Protein AF-I0EQ55-F1 (afdb_monomer)

Foldseek 3Di:
DQDPVQGAEDQDDDQFPPQGFHLPRQLVVQLVVVVVVPDDSVLSNLLSVLLSVCVVVQVVPFDWDDDVPWIWTDDPQKIFIWDQDGHPDGHDSYIYGGYIDHRDPVVSVLSSVVSVLCVVDDDDDDDDDDDDDDDDDDDDDDPVLVVVLVVQVVVQVPDDPPPDDDQDDPVVVLSSQVSFDQDDLSFGADALSNLALVVLVSQQVVQGKHFHHADDPVRLVVDQAPCNVSATEMETNQLVCVQCQCAAPPHPCCVPVVFHHDGSSNVSCVVVQQVPAPDWADDDQKIWGWHDDDQKIKIWIWGDDSNNYTYGRYIGMGGHDPCVDPVNVVRVVVD

InterPro domains:
  IPR041092 Phage-Barnase-EndoU-ColicinE5/D-RelE-like nuclease [PF18809] (1-103)
  IPR041301 Phage-Barnase-EndoU-ColicinE5/D-RelE like nuclease 3 [PF18812] (213-323)

Structure (mmCIF, N/CA/C/O backbone):
data_AF-I0EQ55-F1
#
_entry.id   AF-I0EQ55-F1
#
loop_
_atom_site.group_PDB
_atom_site.id
_atom_site.type_symbol
_atom_site.label_atom_id
_atom_site.label_alt_id
_atom_site.label_comp_id
_atom_site.label_asym_id
_atom_site.label_entity_id
_atom_site.label_seq_id
_atom_site.pdbx_PDB_ins_code
_atom_site.Cartn_x
_atom_site.Cartn_y
_atom_site.Cartn_z
_atom_site.occupancy
_atom_site.B_iso_or_equiv
_atom_site.auth_seq_id
_atom_site.auth_comp_id
_atom_site.auth_asym_id
_atom_site.auth_atom_id
_atom_site.pdbx_PDB_model_num
ATOM 1 N N . MET A 1 1 ? 8.168 -27.495 -13.205 1.00 77.75 1 MET A N 1
ATOM 2 C CA . MET A 1 1 ? 6.997 -26.680 -13.623 1.00 77.75 1 MET A CA 1
ATOM 3 C C . MET A 1 1 ? 6.791 -26.856 -15.120 1.00 77.75 1 MET A C 1
ATOM 5 O O . MET A 1 1 ? 7.760 -27.156 -15.802 1.00 77.75 1 MET A O 1
ATOM 9 N N . TYR A 1 2 ? 5.574 -26.692 -15.636 1.00 80.06 2 TYR A N 1
ATOM 10 C CA . TYR A 1 2 ? 5.301 -26.725 -17.075 1.00 80.06 2 TYR A CA 1
ATOM 11 C C . TYR A 1 2 ? 4.543 -25.463 -17.492 1.00 80.06 2 TYR A C 1
ATOM 13 O O . TYR A 1 2 ? 3.678 -25.003 -16.749 1.00 80.06 2 TYR A O 1
ATOM 21 N N . ARG A 1 3 ? 4.880 -24.908 -18.658 1.00 81.81 3 ARG A N 1
ATOM 22 C CA . ARG A 1 3 ? 4.128 -23.832 -19.317 1.00 81.81 3 ARG A CA 1
ATOM 23 C C . ARG A 1 3 ? 3.914 -24.184 -20.782 1.00 81.81 3 ARG A C 1
ATOM 25 O O . ARG A 1 3 ? 4.875 -24.549 -21.455 1.00 81.81 3 ARG A O 1
ATOM 32 N N . ASP A 1 4 ? 2.712 -23.969 -21.297 1.00 81.56 4 ASP A N 1
ATOM 33 C CA . ASP A 1 4 ? 2.364 -24.319 -22.682 1.00 81.56 4 ASP A CA 1
ATOM 34 C C . ASP A 1 4 ? 3.228 -23.588 -23.731 1.00 81.56 4 ASP A C 1
ATOM 36 O O . ASP A 1 4 ? 3.507 -24.121 -24.801 1.00 81.56 4 ASP A O 1
ATOM 40 N N . ASP A 1 5 ? 3.722 -22.385 -23.417 1.00 83.56 5 ASP A N 1
ATOM 41 C CA . ASP A 1 5 ? 4.533 -21.544 -24.312 1.00 83.56 5 ASP A CA 1
ATOM 42 C C . ASP A 1 5 ? 6.060 -21.771 -24.212 1.00 83.56 5 ASP A C 1
ATOM 44 O O . ASP A 1 5 ? 6.844 -21.152 -24.955 1.00 83.56 5 ASP A O 1
ATOM 48 N N . LEU A 1 6 ? 6.506 -22.617 -23.277 1.00 81.31 6 LEU A N 1
ATOM 49 C CA . LEU A 1 6 ? 7.925 -22.844 -22.970 1.00 81.31 6 LEU A CA 1
ATOM 50 C C . LEU A 1 6 ? 8.313 -24.317 -22.794 1.00 81.31 6 LEU A C 1
ATOM 52 O O . LEU A 1 6 ? 9.480 -24.642 -23.009 1.00 81.31 6 LEU A O 1
ATOM 56 N N . GLY A 1 7 ? 7.379 -25.195 -22.438 1.00 85.25 7 GLY A N 1
ATOM 57 C CA . GLY A 1 7 ? 7.647 -26.576 -22.054 1.00 85.25 7 GLY A CA 1
ATOM 58 C C . GLY A 1 7 ? 8.023 -26.720 -20.576 1.00 85.25 7 GLY A C 1
ATOM 59 O O . GLY A 1 7 ? 7.556 -25.965 -19.717 1.00 85.25 7 GLY A O 1
ATOM 60 N N . GLY A 1 8 ? 8.855 -27.720 -20.270 1.00 83.50 8 GLY A N 1
ATOM 61 C CA . GLY A 1 8 ? 9.308 -27.994 -18.906 1.00 83.50 8 GLY A CA 1
ATOM 62 C C . GLY A 1 8 ? 10.275 -26.924 -18.394 1.00 83.50 8 GLY A C 1
ATOM 63 O O . GLY A 1 8 ? 11.160 -26.478 -19.119 1.00 83.50 8 GLY A O 1
ATOM 64 N N . ILE A 1 9 ? 10.113 -26.518 -17.138 1.00 84.44 9 ILE A N 1
ATOM 65 C CA . ILE A 1 9 ? 11.002 -25.593 -16.433 1.00 84.44 9 ILE A CA 1
ATOM 66 C C . ILE A 1 9 ? 11.441 -26.245 -15.123 1.00 84.44 9 ILE A C 1
ATOM 68 O O . ILE A 1 9 ? 10.606 -26.522 -14.251 1.00 84.44 9 ILE A O 1
ATOM 72 N N . ASP A 1 10 ? 12.748 -26.442 -14.984 1.00 79.25 10 ASP A N 1
ATOM 73 C CA . ASP A 1 10 ? 13.381 -27.112 -13.857 1.00 79.25 10 ASP A CA 1
ATOM 74 C C . ASP A 1 10 ? 14.057 -26.118 -12.907 1.00 79.25 10 ASP A C 1
ATOM 76 O O . ASP A 1 10 ? 14.773 -25.187 -13.296 1.00 79.25 10 ASP A O 1
ATOM 80 N N . PHE A 1 11 ? 13.832 -26.361 -11.619 1.00 78.81 11 PHE A N 1
ATOM 81 C CA . PHE A 1 11 ? 14.414 -25.622 -10.509 1.00 78.81 11 PHE A CA 1
ATOM 82 C C . PHE A 1 11 ? 15.654 -26.381 -10.045 1.00 78.81 11 PHE A C 1
ATOM 84 O O . PHE A 1 11 ? 15.578 -27.261 -9.191 1.00 78.81 11 PHE A O 1
ATOM 91 N N . VAL A 1 12 ? 16.795 -26.084 -10.661 1.00 72.94 12 VAL A N 1
ATOM 92 C CA . VAL A 1 12 ? 18.052 -26.778 -10.357 1.00 72.94 12 VAL A CA 1
ATOM 93 C C . VAL A 1 12 ? 18.750 -26.099 -9.182 1.00 72.94 12 VAL A C 1
ATOM 95 O O . VAL A 1 12 ? 18.966 -24.884 -9.191 1.00 72.94 12 VAL A O 1
ATOM 98 N N . TRP A 1 13 ? 19.107 -26.895 -8.175 1.00 65.62 13 TRP A N 1
ATOM 99 C CA . TRP A 1 13 ? 19.978 -26.483 -7.077 1.00 65.62 13 TRP A CA 1
ATOM 100 C C . TRP A 1 13 ? 21.445 -26.727 -7.454 1.00 65.62 13 TRP A C 1
ATOM 102 O O . TRP A 1 13 ? 21.752 -27.744 -8.077 1.00 65.62 13 TRP A O 1
ATOM 112 N N . GLY A 1 14 ? 22.345 -25.804 -7.111 1.00 60.25 14 GLY A N 1
ATOM 113 C CA . GLY A 1 14 ? 23.754 -25.851 -7.512 1.00 60.25 14 GLY A CA 1
ATOM 114 C C . GLY A 1 14 ? 24.268 -24.524 -8.076 1.00 60.25 14 GLY A C 1
ATOM 115 O O . GLY A 1 14 ? 23.483 -23.649 -8.452 1.00 60.25 14 GLY A O 1
ATOM 116 N N . LYS A 1 15 ? 25.597 -24.396 -8.175 1.00 55.69 15 LYS A N 1
ATOM 117 C CA . LYS A 1 15 ? 26.269 -23.242 -8.802 1.00 55.69 15 LYS A CA 1
ATOM 118 C C . LYS A 1 15 ? 26.599 -23.430 -10.280 1.00 55.69 15 LYS A C 1
ATOM 120 O O . LYS A 1 15 ? 26.777 -22.440 -10.977 1.00 55.69 15 LYS A O 1
ATOM 125 N N . GLY A 1 16 ? 26.671 -24.656 -10.792 1.00 55.41 16 GLY A N 1
ATOM 126 C CA . GLY A 1 16 ? 27.188 -24.881 -12.145 1.00 55.41 16 GLY A CA 1
ATOM 127 C C . GLY A 1 16 ? 28.614 -24.342 -12.359 1.00 55.41 16 GLY A C 1
ATOM 128 O O . GLY A 1 16 ? 29.276 -23.901 -11.420 1.00 55.41 16 GLY A O 1
ATOM 129 N N . ASP A 1 17 ? 29.101 -24.399 -13.601 1.00 53.69 17 ASP A N 1
ATOM 130 C CA . ASP A 1 17 ? 30.447 -23.928 -13.973 1.00 53.69 17 ASP A CA 1
ATOM 131 C C . ASP A 1 17 ? 30.646 -22.414 -13.723 1.00 53.69 17 ASP A C 1
ATOM 133 O O . ASP A 1 17 ? 29.704 -21.708 -13.372 1.00 53.69 17 ASP A O 1
ATOM 137 N N . LYS A 1 18 ? 31.868 -21.906 -13.981 1.00 48.56 18 LYS A N 1
ATOM 138 C CA . LYS A 1 18 ? 32.438 -20.554 -13.710 1.00 48.56 18 LYS A CA 1
ATOM 139 C C . LYS A 1 18 ? 31.532 -19.304 -13.853 1.00 48.56 18 LYS A C 1
ATOM 141 O O . LYS A 1 18 ? 31.947 -18.235 -13.420 1.00 48.56 18 LYS A O 1
ATOM 146 N N . ASN A 1 19 ? 30.342 -19.406 -14.446 1.00 52.22 19 ASN A N 1
ATOM 147 C CA . ASN A 1 19 ? 29.384 -18.318 -14.658 1.00 52.22 19 ASN A CA 1
ATOM 148 C C . ASN A 1 19 ? 28.070 -18.424 -13.863 1.00 52.22 19 ASN A C 1
ATOM 150 O O . ASN A 1 19 ? 27.274 -17.495 -13.970 1.00 52.22 19 ASN A O 1
ATOM 154 N N . GLY A 1 20 ? 27.835 -19.488 -13.084 1.00 56.31 20 GLY A N 1
ATOM 155 C CA . GLY A 1 20 ? 26.665 -19.570 -12.207 1.00 56.31 20 GLY A CA 1
ATOM 156 C C . GLY A 1 20 ? 25.340 -19.872 -12.924 1.00 56.31 20 GLY A C 1
ATOM 157 O O . GLY A 1 20 ? 24.837 -19.033 -13.666 1.00 56.31 20 GLY A O 1
ATOM 158 N N . TYR A 1 21 ? 24.713 -21.024 -12.692 1.00 64.00 21 TYR A N 1
ATOM 159 C CA . TYR A 1 21 ? 23.293 -21.250 -13.022 1.00 64.00 21 TYR A CA 1
ATOM 160 C C . TYR A 1 21 ? 22.628 -22.060 -11.910 1.00 64.00 21 TYR A C 1
ATOM 162 O O . TYR A 1 21 ? 23.293 -22.867 -11.270 1.00 64.00 21 TYR A O 1
ATOM 170 N N . GLY A 1 22 ? 21.326 -21.861 -11.695 1.00 70.56 22 GLY A N 1
ATOM 171 C CA . GLY A 1 22 ? 20.583 -22.502 -10.609 1.00 70.56 22 GLY A CA 1
ATOM 172 C C . GLY A 1 22 ? 20.230 -21.560 -9.457 1.00 70.56 22 GLY A C 1
ATOM 173 O O . GLY A 1 22 ? 20.650 -20.401 -9.398 1.00 70.56 22 GLY A O 1
ATOM 174 N N . LEU A 1 23 ? 19.399 -22.067 -8.548 1.00 78.25 23 LEU A N 1
ATOM 175 C CA . LEU A 1 23 ? 18.836 -21.291 -7.440 1.00 78.25 23 LEU A CA 1
ATOM 176 C C . LEU A 1 23 ? 19.897 -20.860 -6.420 1.00 78.25 23 LEU A C 1
ATOM 178 O O . LEU A 1 23 ? 19.825 -19.743 -5.917 1.00 78.25 23 LEU A O 1
ATOM 182 N N . GLU A 1 24 ? 20.901 -21.702 -6.164 1.00 79.25 24 GLU A N 1
ATOM 183 C CA . GLU A 1 24 ? 21.998 -21.399 -5.233 1.00 79.25 24 GLU A CA 1
ATOM 184 C C . GLU A 1 24 ? 22.805 -20.182 -5.710 1.00 79.25 24 GLU A C 1
ATOM 186 O O . GLU A 1 24 ? 23.051 -19.260 -4.939 1.00 79.25 24 GLU A O 1
ATOM 191 N N . HIS A 1 25 ? 23.121 -20.106 -7.010 1.00 79.81 25 HIS A N 1
ATOM 192 C CA . HIS A 1 25 ? 23.816 -18.949 -7.580 1.00 79.81 25 HIS A CA 1
ATOM 193 C C . HIS A 1 25 ? 23.009 -17.646 -7.455 1.00 79.81 25 HIS A C 1
ATOM 195 O O . HIS A 1 25 ? 23.564 -16.588 -7.148 1.00 79.81 25 HIS A O 1
ATOM 201 N N . ILE A 1 26 ? 21.696 -17.705 -7.706 1.00 81.19 26 ILE A N 1
ATOM 202 C CA . ILE A 1 26 ? 20.816 -16.536 -7.572 1.00 81.19 26 ILE A CA 1
ATOM 203 C C . ILE A 1 26 ? 20.768 -16.080 -6.116 1.00 81.19 26 ILE A C 1
ATOM 205 O O . ILE A 1 26 ? 20.860 -14.881 -5.862 1.00 81.19 26 ILE A O 1
ATOM 209 N N . LEU A 1 27 ? 20.656 -17.024 -5.183 1.00 83.88 27 LEU A N 1
ATOM 210 C CA . LEU A 1 27 ? 20.608 -16.751 -3.754 1.00 83.88 27 LEU A CA 1
ATOM 211 C C . LEU A 1 27 ? 21.886 -16.034 -3.297 1.00 83.88 27 LEU A C 1
ATOM 213 O O . LEU A 1 27 ? 21.807 -14.907 -2.815 1.00 83.88 27 LEU A O 1
ATOM 217 N N . GLU A 1 28 ? 23.061 -16.606 -3.560 1.00 83.62 28 GLU A N 1
ATOM 218 C CA . GLU A 1 28 ? 24.342 -16.015 -3.145 1.00 83.62 28 GLU A CA 1
ATOM 219 C C . GLU A 1 28 ? 24.576 -14.629 -3.738 1.00 83.62 28 GLU A C 1
ATOM 221 O O . GLU A 1 28 ? 25.012 -13.700 -3.057 1.00 83.62 28 GLU A O 1
ATOM 226 N N . ARG A 1 29 ? 24.250 -14.457 -5.022 1.00 83.25 29 ARG A N 1
ATOM 227 C CA . ARG A 1 29 ? 24.418 -13.168 -5.689 1.00 83.25 29 ARG A CA 1
ATOM 228 C C . ARG A 1 29 ? 23.531 -12.094 -5.065 1.00 83.25 29 ARG A C 1
ATOM 230 O O . ARG A 1 29 ? 23.945 -10.940 -4.987 1.00 83.25 29 ARG A O 1
ATOM 237 N N . ARG A 1 30 ? 22.310 -12.450 -4.661 1.00 83.00 30 ARG A N 1
ATOM 238 C CA . ARG A 1 30 ? 21.344 -11.512 -4.075 1.00 83.00 30 ARG A CA 1
ATOM 239 C C . ARG A 1 30 ? 21.675 -11.189 -2.629 1.00 83.00 30 ARG A C 1
ATOM 241 O O . ARG A 1 30 ? 21.546 -10.030 -2.250 1.00 83.00 30 ARG A O 1
ATOM 248 N N . GLU A 1 31 ? 22.179 -12.159 -1.880 1.00 82.88 31 GLU A N 1
ATOM 249 C CA . GLU A 1 31 ? 22.719 -11.944 -0.541 1.00 82.88 31 GLU A CA 1
ATOM 250 C C . GLU A 1 31 ? 23.906 -10.976 -0.591 1.00 82.88 31 GLU A C 1
ATOM 252 O O . GLU A 1 31 ? 23.865 -9.912 0.025 1.00 82.88 31 GLU A O 1
ATOM 257 N N . GLN A 1 32 ? 24.915 -11.259 -1.420 1.00 79.88 32 GLN A N 1
ATOM 258 C CA . GLN A 1 32 ? 26.089 -10.393 -1.536 1.00 79.88 32 GLN A CA 1
ATOM 259 C C . GLN A 1 32 ? 25.727 -8.985 -2.018 1.00 79.88 32 GLN A C 1
ATOM 261 O O . GLN A 1 32 ? 26.290 -7.994 -1.555 1.00 79.88 32 GLN A O 1
ATOM 266 N N . GLN A 1 33 ? 24.774 -8.880 -2.944 1.00 72.50 33 GLN A N 1
ATOM 267 C CA . GLN A 1 33 ? 24.277 -7.588 -3.397 1.00 72.50 33 GLN A CA 1
ATOM 268 C C . GLN A 1 33 ? 23.610 -6.803 -2.258 1.00 72.50 33 GLN A C 1
ATOM 270 O O . GLN A 1 33 ? 23.866 -5.610 -2.126 1.00 72.50 33 GLN A O 1
ATOM 275 N N . ALA A 1 34 ? 22.775 -7.447 -1.440 1.00 71.38 34 ALA A N 1
ATOM 276 C CA . ALA A 1 34 ? 22.130 -6.806 -0.297 1.00 71.38 34 ALA A CA 1
ATOM 277 C C . ALA A 1 34 ? 23.150 -6.327 0.747 1.00 71.38 34 ALA A C 1
ATOM 279 O O . ALA A 1 34 ? 23.051 -5.191 1.207 1.00 71.38 34 ALA A O 1
ATOM 280 N N . ILE A 1 35 ? 24.172 -7.136 1.042 1.00 74.75 35 ILE A N 1
ATOM 281 C CA . ILE A 1 35 ? 25.283 -6.743 1.924 1.00 74.75 35 ILE A CA 1
ATOM 282 C C . ILE A 1 35 ? 25.998 -5.507 1.367 1.00 74.75 35 ILE A C 1
ATOM 284 O O . ILE A 1 35 ? 26.204 -4.530 2.083 1.00 74.75 35 ILE A O 1
ATOM 288 N N . ASN A 1 36 ? 26.318 -5.501 0.069 1.00 70.62 36 ASN A N 1
ATOM 289 C CA . ASN A 1 36 ? 26.966 -4.356 -0.582 1.00 70.62 36 ASN A CA 1
ATOM 290 C C . ASN A 1 36 ? 26.095 -3.087 -0.556 1.00 70.62 36 ASN A C 1
ATOM 292 O O . ASN A 1 36 ? 26.622 -1.978 -0.618 1.00 70.62 36 ASN A O 1
ATOM 296 N N . ASN A 1 37 ? 24.776 -3.249 -0.448 1.00 65.50 37 ASN A N 1
ATOM 297 C CA . ASN A 1 37 ? 23.809 -2.165 -0.310 1.00 65.50 37 ASN A CA 1
ATOM 298 C C . ASN A 1 37 ? 23.581 -1.733 1.155 1.00 65.50 37 ASN A C 1
ATOM 300 O O . ASN A 1 37 ? 22.717 -0.895 1.406 1.00 65.50 37 ASN A O 1
ATOM 304 N N . GLY A 1 38 ? 24.348 -2.267 2.111 1.00 62.94 38 GLY A N 1
ATOM 305 C CA . GLY A 1 38 ? 24.338 -1.849 3.516 1.00 62.94 38 GLY A CA 1
ATOM 306 C C . GLY A 1 38 ? 23.395 -2.632 4.432 1.00 62.94 38 GLY A C 1
ATOM 307 O O . GLY A 1 38 ? 23.191 -2.206 5.566 1.00 62.94 38 GLY A O 1
ATOM 308 N N . LEU A 1 39 ? 22.819 -3.750 3.972 1.00 68.44 39 LEU A N 1
ATOM 309 C CA . LEU A 1 39 ? 22.015 -4.635 4.823 1.00 68.44 39 LEU A CA 1
ATOM 310 C C . LEU A 1 39 ? 22.920 -5.505 5.704 1.00 68.44 39 LEU A C 1
ATOM 312 O O . LEU A 1 39 ? 24.034 -5.866 5.314 1.00 68.44 39 LEU A O 1
ATOM 316 N N . SER A 1 40 ? 22.419 -5.896 6.876 1.00 71.56 40 SER A N 1
ATOM 317 C CA . SER A 1 40 ? 23.079 -6.911 7.697 1.00 71.56 40 SER A CA 1
ATOM 318 C C . SER A 1 40 ? 23.047 -8.285 7.019 1.00 71.56 40 SER A C 1
ATOM 320 O O . SER A 1 40 ? 22.209 -8.568 6.163 1.00 71.56 40 SER A O 1
ATOM 322 N N . GLU A 1 41 ? 23.939 -9.185 7.435 1.00 71.88 41 GLU A N 1
ATOM 323 C CA . GLU A 1 41 ? 24.025 -10.543 6.883 1.00 71.88 41 GLU A CA 1
ATOM 324 C C . GLU A 1 41 ? 22.693 -11.310 6.999 1.00 71.88 41 GLU A C 1
ATOM 326 O O . GLU A 1 41 ? 22.285 -12.013 6.077 1.00 71.88 41 GLU A O 1
ATOM 331 N N . GLN A 1 42 ? 21.966 -11.138 8.109 1.00 69.19 42 GLN A N 1
ATOM 332 C CA . GLN A 1 42 ? 20.658 -11.773 8.297 1.00 69.19 42 GLN A CA 1
ATOM 333 C C . GLN A 1 42 ? 19.602 -11.204 7.342 1.00 69.19 42 GLN A C 1
ATOM 335 O O . GLN A 1 42 ? 18.871 -11.966 6.710 1.00 69.19 42 GLN A O 1
ATOM 340 N N . GLU A 1 43 ? 19.545 -9.881 7.193 1.00 62.53 43 GLU A N 1
ATOM 341 C CA . GLU A 1 43 ? 18.615 -9.204 6.282 1.00 62.53 43 GLU A CA 1
ATOM 342 C C . GLU A 1 43 ? 18.907 -9.535 4.813 1.00 62.53 43 GLU A C 1
ATOM 344 O O . GLU A 1 43 ? 17.985 -9.687 4.008 1.00 62.53 43 GLU A O 1
ATOM 349 N N . ALA A 1 44 ? 20.185 -9.692 4.472 1.00 70.56 44 ALA A N 1
ATOM 350 C CA . ALA A 1 44 ? 20.639 -10.073 3.145 1.00 70.56 44 ALA A CA 1
ATOM 351 C C . ALA A 1 44 ? 20.257 -11.517 2.787 1.00 70.56 44 ALA A C 1
ATOM 353 O O . ALA A 1 44 ? 19.751 -11.759 1.687 1.00 70.56 44 ALA A O 1
ATOM 354 N N . LYS A 1 45 ? 20.426 -12.463 3.723 1.00 79.25 45 LYS A N 1
ATOM 355 C CA . LYS A 1 45 ? 19.956 -13.853 3.570 1.00 79.25 45 LYS A CA 1
ATOM 356 C C . LYS A 1 45 ? 18.447 -13.913 3.397 1.00 79.25 45 LYS A C 1
ATOM 358 O O . LYS A 1 45 ? 17.940 -14.645 2.547 1.00 79.25 45 LYS A O 1
ATOM 363 N N . GLU A 1 46 ? 17.722 -13.121 4.182 1.00 70.69 46 GLU A N 1
ATOM 364 C CA . GLU A 1 46 ? 16.266 -13.060 4.105 1.00 70.69 46 GLU A CA 1
ATOM 365 C C . GLU A 1 46 ? 15.815 -12.511 2.743 1.00 70.69 46 GLU A C 1
ATOM 367 O O . GLU A 1 46 ? 15.012 -13.143 2.057 1.00 70.69 46 GLU A O 1
ATOM 372 N N . TYR A 1 47 ? 16.407 -11.405 2.285 1.00 74.88 47 TYR A N 1
ATOM 373 C CA . TYR A 1 47 ? 16.183 -10.852 0.947 1.00 74.88 47 TYR A CA 1
ATOM 374 C C . TYR A 1 47 ? 16.432 -11.884 -0.165 1.00 74.88 47 TYR A C 1
ATOM 376 O O . TYR A 1 47 ? 15.575 -12.082 -1.031 1.00 74.88 47 TYR A O 1
ATOM 384 N N . ALA A 1 48 ? 17.570 -12.581 -0.121 1.00 78.19 48 ALA A N 1
ATOM 385 C CA . ALA A 1 48 ? 17.934 -13.588 -1.111 1.00 78.19 48 ALA A CA 1
ATOM 386 C C . ALA A 1 48 ? 16.932 -14.753 -1.171 1.00 78.19 48 ALA A C 1
ATOM 388 O O . ALA A 1 48 ? 16.532 -15.176 -2.257 1.00 78.19 48 ALA A O 1
ATOM 389 N N . LEU A 1 49 ? 16.461 -15.235 -0.018 1.00 76.75 49 LEU A N 1
ATOM 390 C CA . LEU A 1 49 ? 15.429 -16.271 0.049 1.00 76.75 49 LEU A CA 1
ATOM 391 C C . LEU A 1 49 ? 14.103 -15.811 -0.568 1.00 76.75 49 LEU A C 1
ATOM 393 O O . LEU A 1 49 ? 13.435 -16.596 -1.240 1.00 76.75 49 LEU A O 1
ATOM 397 N N . ASN A 1 50 ? 13.721 -14.548 -0.386 1.00 73.00 50 ASN A N 1
ATOM 398 C CA . ASN A 1 50 ? 12.473 -14.031 -0.955 1.00 73.00 50 ASN A CA 1
ATOM 399 C C . ASN A 1 50 ? 12.541 -13.842 -2.463 1.00 73.00 50 ASN A C 1
ATOM 401 O O . ASN A 1 50 ? 11.544 -14.072 -3.146 1.00 73.00 50 ASN A O 1
ATOM 405 N N . VAL A 1 51 ? 13.721 -13.515 -2.994 1.00 80.19 51 VAL A N 1
ATOM 406 C CA . VAL A 1 51 ? 13.958 -13.575 -4.439 1.00 80.19 51 VAL A CA 1
ATOM 407 C C . VAL A 1 51 ? 13.659 -14.976 -4.968 1.00 80.19 51 VAL A C 1
ATOM 409 O O . VAL A 1 51 ? 12.968 -15.111 -5.969 1.00 80.19 51 VAL A O 1
ATOM 412 N N . ILE A 1 52 ? 14.125 -16.031 -4.296 1.00 81.19 52 ILE A N 1
ATOM 413 C CA . ILE A 1 52 ? 13.858 -17.408 -4.737 1.00 81.19 52 ILE A CA 1
ATOM 414 C C . ILE A 1 52 ? 12.366 -17.748 -4.646 1.00 81.19 52 ILE A C 1
ATOM 416 O O . ILE A 1 52 ? 11.815 -18.360 -5.562 1.00 81.19 52 ILE A O 1
ATOM 420 N N . LYS A 1 53 ? 11.694 -17.313 -3.575 1.00 79.56 53 LYS A N 1
ATOM 421 C CA . LYS A 1 53 ? 10.260 -17.558 -3.363 1.00 79.56 53 LYS A CA 1
ATOM 422 C C . LYS A 1 53 ? 9.353 -16.855 -4.376 1.00 79.56 53 LYS A C 1
ATOM 424 O O . LYS A 1 53 ? 8.252 -17.345 -4.602 1.00 79.56 53 LYS A O 1
ATOM 429 N N . SER A 1 54 ? 9.781 -15.753 -4.996 1.00 78.62 54 SER A N 1
ATOM 430 C CA . SER A 1 54 ? 8.975 -15.047 -6.006 1.00 78.62 54 SER A CA 1
ATOM 431 C C . SER A 1 54 ? 9.038 -15.689 -7.397 1.00 78.62 54 SER A C 1
ATOM 433 O O . SER A 1 54 ? 8.169 -15.444 -8.235 1.00 78.62 54 SER A O 1
ATOM 435 N N . ILE A 1 55 ? 10.039 -16.538 -7.660 1.00 84.19 55 ILE A N 1
ATOM 436 C CA . ILE A 1 55 ? 10.266 -17.140 -8.980 1.00 84.19 55 ILE A CA 1
ATOM 437 C C . ILE A 1 55 ? 9.058 -17.940 -9.492 1.00 84.19 55 ILE A C 1
ATOM 439 O O . ILE A 1 55 ? 8.696 -17.728 -10.650 1.00 84.19 55 ILE A O 1
ATOM 443 N N . PRO A 1 56 ? 8.403 -18.818 -8.704 1.00 82.12 56 PRO A N 1
ATOM 444 C CA . PRO A 1 56 ? 7.238 -19.562 -9.180 1.00 82.12 56 PRO A CA 1
ATOM 445 C C . PRO A 1 56 ? 6.107 -18.652 -9.665 1.00 82.12 56 PRO A C 1
ATOM 447 O O . PRO A 1 56 ? 5.573 -18.878 -10.744 1.00 82.12 56 PRO A O 1
ATOM 450 N N . GLU A 1 57 ? 5.803 -17.581 -8.928 1.00 82.00 57 GLU A N 1
ATOM 451 C CA . GLU A 1 57 ? 4.755 -16.632 -9.314 1.00 82.00 57 GLU A CA 1
ATOM 452 C C . GLU A 1 57 ? 5.122 -15.874 -10.593 1.00 82.00 57 GLU A C 1
ATOM 454 O O . GLU A 1 57 ? 4.285 -15.716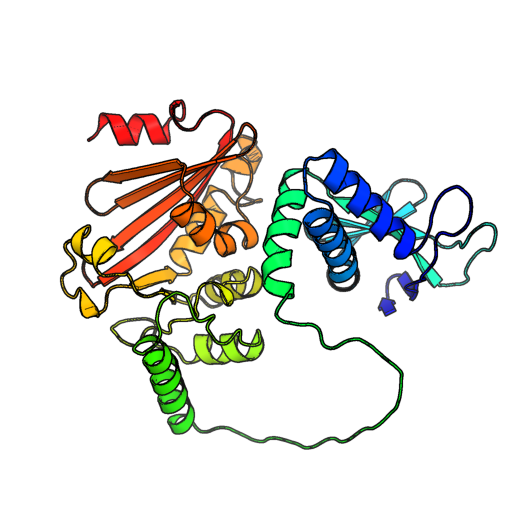 -11.482 1.00 82.00 57 GLU A O 1
ATOM 459 N N . ILE A 1 58 ? 6.379 -15.434 -10.719 1.00 85.94 58 ILE A N 1
ATOM 460 C CA . ILE A 1 58 ? 6.857 -14.784 -11.944 1.00 85.94 58 ILE A CA 1
ATOM 461 C C . ILE A 1 58 ? 6.700 -15.735 -13.123 1.00 85.94 58 ILE A C 1
ATOM 463 O O . ILE A 1 58 ? 6.207 -15.330 -14.171 1.00 85.94 58 ILE A O 1
ATOM 467 N N . LEU A 1 59 ? 7.085 -17.000 -12.957 1.00 87.00 59 LEU A N 1
ATOM 468 C CA . LEU A 1 59 ? 6.932 -18.010 -13.992 1.00 87.00 59 LEU A CA 1
ATOM 469 C C . LEU A 1 59 ? 5.465 -18.337 -14.277 1.00 87.00 59 LEU A C 1
ATOM 471 O O . LEU A 1 59 ? 5.164 -18.723 -15.393 1.00 87.00 59 LEU A O 1
ATOM 475 N N . GLU A 1 60 ? 4.543 -18.196 -13.336 1.00 84.06 60 GLU A N 1
ATOM 476 C CA . GLU A 1 60 ? 3.128 -18.495 -13.569 1.00 84.06 60 GLU A CA 1
ATOM 477 C C . GLU A 1 60 ? 2.406 -17.332 -14.259 1.00 84.06 60 GLU A C 1
ATOM 479 O O . GLU A 1 60 ? 1.740 -17.519 -15.275 1.00 84.06 60 GLU A O 1
ATOM 484 N N . LYS A 1 61 ? 2.574 -16.114 -13.737 1.00 84.56 61 LYS A N 1
ATOM 485 C CA . LYS A 1 61 ? 1.816 -14.924 -14.155 1.00 84.56 61 LYS A CA 1
ATOM 486 C C . LYS A 1 61 ? 2.541 -14.065 -15.188 1.00 84.56 61 LYS A C 1
ATOM 488 O O . LYS A 1 61 ? 1.946 -13.159 -15.767 1.00 84.56 61 LYS A O 1
ATOM 493 N N . GLY A 1 62 ? 3.836 -14.292 -15.377 1.00 87.06 62 GLY A N 1
ATOM 494 C CA . GLY A 1 62 ? 4.675 -13.436 -16.197 1.00 87.06 62 GLY A CA 1
ATOM 495 C C . GLY A 1 62 ? 4.609 -13.718 -17.689 1.00 87.06 62 GLY A C 1
ATOM 496 O O . GLY A 1 62 ? 4.386 -14.842 -18.155 1.00 87.06 62 GLY A O 1
ATOM 497 N N . GLU A 1 63 ? 4.905 -12.674 -18.452 1.00 89.88 63 GLU A N 1
ATOM 498 C CA . GLU A 1 63 ? 4.974 -12.717 -19.904 1.00 89.88 63 GLU A CA 1
ATOM 499 C C . GLU A 1 63 ? 6.364 -13.140 -20.379 1.00 89.88 63 GLU A C 1
ATOM 501 O O . GLU A 1 63 ? 7.391 -12.677 -19.877 1.00 89.88 63 GLU A O 1
ATOM 506 N N . LYS A 1 64 ? 6.412 -13.975 -21.418 1.00 91.12 64 LYS A N 1
ATOM 507 C CA . LYS A 1 64 ? 7.660 -14.339 -22.088 1.00 91.12 64 LYS A CA 1
ATOM 508 C C . LYS A 1 64 ? 8.223 -13.135 -22.846 1.00 91.12 64 LYS A C 1
ATOM 510 O O . LYS A 1 64 ? 7.623 -12.652 -23.804 1.00 91.12 64 LYS A O 1
ATOM 515 N N . LYS A 1 65 ? 9.406 -12.668 -22.440 1.00 87.56 65 LYS A N 1
ATOM 516 C CA . LYS A 1 65 ? 10.121 -11.534 -23.046 1.00 87.56 65 LYS A CA 1
ATOM 517 C C . LYS A 1 65 ? 11.551 -11.940 -23.420 1.00 87.56 65 LYS A C 1
ATOM 519 O O . LYS A 1 65 ? 12.410 -12.014 -22.542 1.00 87.56 65 LYS A O 1
ATOM 524 N N . PRO A 1 66 ? 11.875 -12.193 -24.697 1.00 84.69 66 PRO A N 1
ATOM 525 C CA . PRO A 1 66 ? 13.257 -12.438 -25.120 1.00 84.69 66 PRO A CA 1
ATOM 526 C C . PRO A 1 66 ? 14.149 -11.200 -24.913 1.00 84.69 66 PRO A C 1
ATOM 528 O O . PRO A 1 66 ? 13.706 -10.070 -25.095 1.00 84.69 66 PRO A O 1
ATOM 531 N N . LYS A 1 67 ? 15.424 -11.403 -24.550 1.00 74.44 67 LYS A N 1
ATOM 532 C CA . LYS A 1 67 ? 16.458 -10.348 -24.491 1.00 74.44 67 LYS A CA 1
ATOM 533 C C . LYS A 1 67 ? 17.739 -10.869 -25.132 1.00 74.44 67 LYS A C 1
ATOM 535 O O . LYS A 1 67 ? 18.492 -11.645 -24.538 1.00 74.44 67 LYS A O 1
ATOM 540 N N . GLY A 1 68 ? 17.968 -10.474 -26.382 1.00 75.44 68 GLY A N 1
ATOM 541 C CA . GLY A 1 68 ? 19.021 -11.057 -27.214 1.00 75.44 68 GLY A CA 1
ATOM 542 C C . GLY A 1 68 ? 18.795 -12.559 -27.415 1.00 75.44 68 GLY A C 1
ATOM 543 O O . GLY A 1 68 ? 17.705 -12.978 -27.787 1.00 75.44 68 GLY A O 1
ATOM 544 N N . LYS A 1 69 ? 19.815 -13.380 -27.133 1.00 67.38 69 LYS A N 1
ATOM 545 C CA . LYS A 1 69 ? 19.737 -14.853 -27.226 1.00 67.38 69 LYS A CA 1
ATOM 546 C C . LYS A 1 69 ? 19.155 -15.534 -25.976 1.00 67.38 69 LYS A C 1
ATOM 548 O O . LYS A 1 69 ? 19.110 -16.758 -25.936 1.00 67.38 69 LYS A O 1
ATOM 553 N N . ARG A 1 70 ? 18.766 -14.777 -24.941 1.00 71.94 70 ARG A N 1
ATOM 554 C CA . ARG A 1 70 ? 18.269 -15.322 -23.666 1.00 71.94 70 ARG A CA 1
ATOM 555 C C . ARG A 1 70 ? 16.757 -15.186 -23.561 1.00 71.94 70 ARG A C 1
ATOM 557 O O . ARG A 1 70 ? 16.218 -14.091 -23.745 1.00 71.94 70 ARG A O 1
ATOM 564 N N . GLN A 1 71 ? 16.097 -16.282 -23.200 1.00 87.00 71 GLN A N 1
ATOM 565 C CA . GLN A 1 71 ? 14.686 -16.251 -22.840 1.00 87.00 71 GLN A CA 1
ATOM 566 C C . GLN A 1 71 ? 14.517 -15.764 -21.407 1.00 87.00 71 GLN A C 1
ATOM 568 O O . GLN A 1 71 ? 15.409 -15.893 -20.570 1.00 87.00 71 GLN A O 1
ATOM 573 N N . GLY A 1 72 ? 13.382 -15.141 -21.128 1.00 91.06 72 GLY A N 1
ATOM 574 C CA . GLY A 1 72 ? 13.032 -14.751 -19.777 1.00 91.06 72 GLY A CA 1
ATOM 575 C C . GLY A 1 72 ? 11.544 -14.526 -19.637 1.00 91.06 72 GLY A C 1
ATOM 576 O O . GLY A 1 72 ? 10.853 -14.268 -20.625 1.00 91.06 72 GLY A O 1
ATOM 577 N N . ILE A 1 73 ? 11.080 -14.642 -18.405 1.00 91.75 73 ILE A N 1
ATOM 578 C CA . ILE A 1 73 ? 9.722 -14.314 -18.009 1.00 91.75 73 ILE A CA 1
ATOM 579 C C . ILE A 1 73 ? 9.764 -13.036 -17.188 1.00 91.75 73 ILE A C 1
ATOM 581 O O . ILE A 1 73 ? 10.550 -12.942 -16.246 1.00 91.75 73 ILE A O 1
ATOM 585 N N . GLU A 1 74 ? 8.943 -12.060 -17.558 1.00 89.69 74 GLU A N 1
ATOM 586 C CA . GLU A 1 74 ? 8.827 -10.786 -16.862 1.00 89.69 74 GLU A CA 1
ATOM 587 C C . GLU A 1 74 ? 7.461 -10.643 -16.202 1.00 89.69 74 GLU A C 1
ATOM 589 O O . GLU A 1 74 ? 6.421 -10.832 -16.832 1.00 89.69 74 GLU A O 1
ATOM 594 N N . TYR A 1 75 ? 7.471 -10.271 -14.928 1.00 82.62 75 TYR A N 1
ATOM 595 C CA . TYR A 1 75 ? 6.276 -10.001 -14.140 1.00 82.62 75 TYR A CA 1
ATOM 596 C C . TYR A 1 75 ? 6.610 -8.950 -13.087 1.00 82.62 75 TYR A C 1
ATOM 598 O O . TYR A 1 75 ? 7.638 -9.051 -12.422 1.00 82.62 75 TYR A O 1
ATOM 606 N N . ASN A 1 76 ? 5.780 -7.913 -12.945 1.00 76.81 76 ASN A N 1
ATOM 607 C CA . ASN A 1 76 ? 5.970 -6.855 -11.943 1.00 76.81 76 ASN A CA 1
ATOM 608 C C . ASN A 1 76 ? 7.392 -6.251 -11.907 1.00 76.81 76 ASN A C 1
ATOM 610 O O . ASN A 1 76 ? 7.951 -6.003 -10.841 1.00 76.81 76 ASN A O 1
ATOM 614 N N . ARG A 1 77 ? 7.983 -5.990 -13.087 1.00 76.94 77 ARG A N 1
ATOM 615 C CA . ARG A 1 77 ? 9.363 -5.471 -13.260 1.00 76.94 77 ARG A CA 1
ATOM 616 C C . ARG A 1 77 ? 10.463 -6.389 -12.714 1.00 76.94 77 ARG A C 1
ATOM 618 O O . ARG A 1 77 ? 11.610 -5.964 -12.593 1.00 76.94 77 ARG A O 1
ATOM 625 N N . MET A 1 78 ? 10.131 -7.630 -12.399 1.00 84.69 78 MET A N 1
ATOM 626 C CA . MET A 1 78 ? 11.079 -8.693 -12.107 1.00 84.69 78 MET A CA 1
ATOM 627 C C . MET A 1 78 ? 11.207 -9.563 -13.348 1.00 84.69 78 MET A C 1
ATOM 629 O O . MET A 1 78 ? 10.237 -9.752 -14.084 1.00 84.69 78 MET A O 1
ATOM 633 N N . ARG A 1 79 ? 12.399 -10.099 -13.580 1.00 89.75 79 ARG A N 1
ATOM 634 C CA . ARG A 1 79 ? 12.670 -10.993 -14.698 1.00 89.75 79 ARG A CA 1
ATOM 635 C C . ARG A 1 79 ? 13.361 -12.247 -14.212 1.00 89.75 79 ARG A C 1
ATOM 637 O O . ARG A 1 79 ? 14.436 -12.163 -13.628 1.00 89.75 79 ARG A O 1
ATOM 644 N N . VAL A 1 80 ? 12.802 -13.400 -14.547 1.00 90.00 80 VAL A N 1
ATOM 645 C CA . VAL A 1 80 ? 13.468 -14.696 -14.406 1.00 90.00 80 VAL A CA 1
ATOM 646 C C . VAL A 1 80 ? 14.063 -15.063 -15.757 1.00 90.00 80 VAL A C 1
ATOM 648 O O . VAL A 1 80 ? 13.341 -15.231 -16.738 1.00 90.00 80 VAL A O 1
ATOM 651 N N . GLY A 1 81 ? 15.388 -15.137 -15.835 1.00 90.06 81 GLY A N 1
ATOM 652 C CA . GLY A 1 81 ? 16.098 -15.595 -17.023 1.00 90.06 81 GLY A CA 1
ATOM 653 C C . GLY A 1 81 ? 16.081 -17.115 -17.122 1.00 90.06 81 GLY A C 1
ATOM 654 O O . GLY A 1 81 ? 16.278 -17.810 -16.124 1.00 90.06 81 GLY A O 1
ATOM 655 N N . LEU A 1 82 ? 15.870 -17.612 -18.337 1.00 88.44 82 LEU A N 1
ATOM 656 C CA . LEU A 1 82 ? 15.805 -19.030 -18.659 1.00 88.44 82 LEU A CA 1
ATOM 657 C C . LEU A 1 82 ? 16.967 -19.420 -19.581 1.00 88.44 82 LEU A C 1
ATOM 659 O O . LEU A 1 82 ? 17.258 -18.729 -20.564 1.00 88.44 82 LEU A O 1
ATOM 663 N N . SER A 1 83 ? 17.595 -20.555 -19.277 1.00 84.00 83 SER A N 1
ATOM 664 C CA . SER A 1 83 ? 18.647 -21.181 -20.081 1.00 84.00 83 SER A CA 1
ATOM 665 C C . SER A 1 83 ? 18.196 -22.556 -20.561 1.00 84.00 83 SER A C 1
ATOM 667 O O . SER A 1 83 ? 17.656 -23.339 -19.788 1.00 84.00 83 SER A O 1
ATOM 669 N N . ASP A 1 84 ? 18.445 -22.865 -21.830 1.00 84.38 84 ASP A N 1
ATOM 670 C CA . ASP A 1 84 ? 18.252 -24.193 -22.425 1.00 84.38 84 ASP A CA 1
ATOM 671 C C . ASP A 1 84 ? 19.500 -25.078 -22.250 1.00 84.38 84 ASP A C 1
ATOM 673 O O . ASP A 1 84 ? 19.673 -26.083 -22.939 1.00 84.38 84 ASP A O 1
ATOM 677 N N . LYS A 1 85 ? 20.427 -24.674 -21.374 1.00 79.44 85 LYS A N 1
ATOM 678 C CA . LYS A 1 85 ? 21.710 -25.340 -21.134 1.00 79.44 85 LYS A CA 1
ATOM 679 C C . LYS A 1 85 ? 22.080 -25.342 -19.656 1.00 79.44 85 LYS A C 1
ATOM 681 O O . LYS A 1 85 ? 21.859 -24.354 -18.954 1.00 79.44 85 LYS A O 1
ATOM 686 N N . ILE A 1 86 ? 22.732 -26.427 -19.249 1.00 70.06 86 ILE A N 1
ATOM 687 C CA . ILE A 1 86 ? 23.443 -26.614 -17.980 1.00 70.06 86 ILE A CA 1
ATOM 688 C C . ILE A 1 86 ? 24.908 -26.869 -18.356 1.00 70.06 86 ILE A C 1
ATOM 690 O O . ILE A 1 86 ? 25.221 -27.891 -18.971 1.00 70.06 86 ILE A O 1
ATOM 694 N N . GLY A 1 87 ? 25.799 -25.923 -18.058 1.00 67.50 87 GLY A N 1
ATOM 695 C CA . GLY A 1 87 ? 27.197 -25.975 -18.502 1.00 67.50 87 GLY A CA 1
ATOM 696 C C . GLY A 1 87 ? 27.287 -26.056 -20.031 1.00 67.50 87 GLY A C 1
ATOM 697 O O . GLY A 1 87 ? 26.686 -25.248 -20.742 1.00 67.50 87 GLY A O 1
ATOM 698 N N . ASN A 1 88 ? 27.983 -27.072 -20.545 1.00 71.38 88 ASN A N 1
ATOM 699 C CA . ASN A 1 88 ? 28.072 -27.351 -21.985 1.00 71.38 88 ASN A CA 1
ATOM 700 C C . ASN A 1 88 ? 26.941 -28.248 -22.526 1.00 71.38 88 ASN A C 1
ATOM 702 O O . ASN A 1 88 ? 26.859 -28.469 -23.736 1.00 71.38 88 ASN A O 1
ATOM 706 N N . LYS A 1 89 ? 26.061 -28.772 -21.663 1.00 74.44 89 LYS A N 1
ATOM 707 C CA . LYS A 1 89 ? 24.996 -29.701 -22.055 1.00 74.44 89 LYS A CA 1
ATOM 708 C C . LYS A 1 89 ? 23.723 -28.939 -22.415 1.00 74.44 89 LYS A C 1
ATOM 710 O O . LYS A 1 89 ? 23.182 -28.200 -21.595 1.00 74.44 89 LYS A O 1
ATOM 715 N N . LYS A 1 90 ? 23.226 -29.149 -23.636 1.00 80.31 90 LYS A N 1
ATOM 716 C CA . LYS A 1 90 ? 21.920 -28.643 -24.075 1.00 80.31 90 LYS A CA 1
ATOM 717 C C . LYS A 1 90 ? 20.795 -29.512 -23.516 1.00 80.31 90 LYS A C 1
ATOM 719 O O . LYS A 1 90 ? 20.894 -30.738 -23.531 1.00 80.31 90 LYS A O 1
ATOM 724 N N . LEU A 1 91 ? 19.754 -28.861 -23.019 1.00 73.81 91 LEU A N 1
ATOM 725 C CA . LEU A 1 91 ? 18.528 -29.471 -22.533 1.00 73.81 91 LEU A CA 1
ATOM 726 C C . LEU A 1 91 ? 17.526 -29.563 -23.687 1.00 73.81 91 LEU A C 1
ATOM 728 O O . LEU A 1 91 ? 17.375 -28.626 -24.473 1.00 73.81 91 LEU A O 1
ATOM 732 N N . ASN A 1 92 ? 16.847 -30.701 -23.805 1.00 72.31 92 ASN A N 1
ATOM 733 C CA . ASN A 1 92 ? 15.827 -30.906 -24.829 1.00 72.31 92 ASN A CA 1
ATOM 734 C C . ASN A 1 92 ? 14.458 -30.538 -24.253 1.00 72.31 92 ASN A C 1
ATOM 736 O O . ASN A 1 92 ? 14.019 -31.162 -23.293 1.00 72.31 92 ASN A O 1
ATOM 740 N N . ASN A 1 93 ? 13.783 -29.548 -24.850 1.00 62.91 93 ASN A N 1
ATOM 741 C CA . ASN A 1 93 ? 12.442 -29.083 -24.455 1.00 62.91 93 ASN A CA 1
ATOM 742 C C . ASN A 1 93 ? 12.295 -28.740 -22.958 1.00 62.91 93 ASN A C 1
ATOM 744 O O . ASN A 1 93 ? 11.203 -28.836 -22.392 1.00 62.91 93 ASN A O 1
ATOM 748 N N . GLN A 1 94 ? 13.400 -28.337 -22.329 1.00 79.69 94 GLN A N 1
ATOM 749 C CA . GLN A 1 94 ? 13.477 -27.999 -20.915 1.00 79.69 94 GLN A CA 1
ATOM 750 C C . GLN A 1 94 ? 14.300 -26.730 -20.713 1.00 79.69 94 GLN A C 1
ATOM 752 O O . GLN A 1 94 ? 15.331 -26.524 -21.358 1.00 79.69 94 GLN A O 1
ATOM 757 N N . TRP A 1 95 ? 13.841 -25.896 -19.788 1.00 85.81 95 TRP A N 1
ATOM 758 C CA . TRP A 1 95 ? 14.508 -24.680 -19.350 1.00 85.81 95 TRP A CA 1
ATOM 759 C C . TRP A 1 95 ? 14.965 -24.821 -17.909 1.00 85.81 95 TRP A C 1
ATOM 761 O O . TRP A 1 95 ? 14.271 -25.406 -17.086 1.00 85.81 95 TRP A O 1
ATOM 771 N N . VAL A 1 96 ? 16.085 -24.193 -17.581 1.00 82.94 96 VAL A N 1
ATOM 772 C CA . VAL A 1 96 ? 16.506 -23.974 -16.198 1.00 82.94 96 VAL A CA 1
ATOM 773 C C . VAL A 1 96 ? 16.552 -22.499 -15.880 1.00 82.94 96 VAL A C 1
ATOM 775 O O . VAL A 1 96 ? 16.857 -21.659 -16.732 1.00 82.94 96 VAL A O 1
ATOM 778 N N . ILE A 1 97 ? 16.275 -22.188 -14.623 1.00 85.44 97 ILE A N 1
ATOM 779 C CA . ILE A 1 97 ? 16.398 -20.836 -14.102 1.00 85.44 97 ILE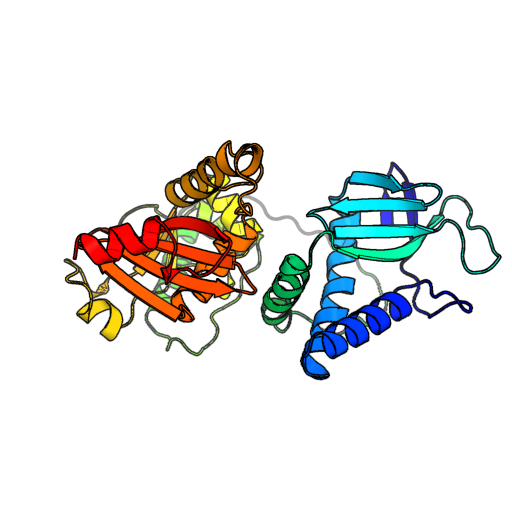 A CA 1
ATOM 780 C C . ILE A 1 97 ? 17.884 -20.461 -14.051 1.00 85.44 97 ILE A C 1
ATOM 782 O O . ILE A 1 97 ? 18.682 -21.086 -13.352 1.00 85.44 97 ILE A O 1
ATOM 786 N N . SER A 1 98 ? 18.258 -19.436 -14.814 1.00 79.81 98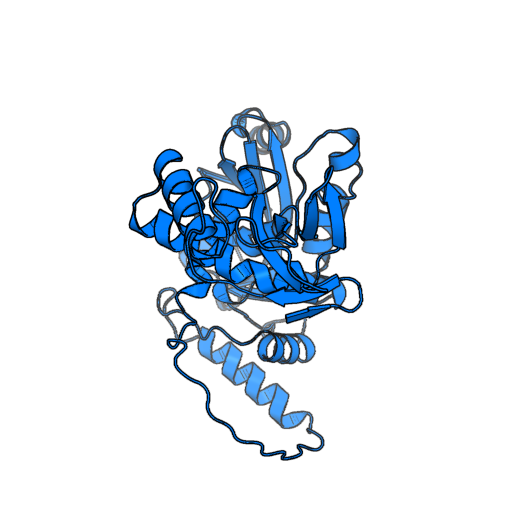 SER A N 1
ATOM 787 C CA . SER A 1 98 ? 19.653 -19.008 -14.960 1.00 79.81 98 SER A CA 1
ATOM 788 C C . SER A 1 98 ? 19.948 -17.667 -14.309 1.00 79.81 98 SER A C 1
ATOM 790 O O . SER A 1 98 ? 21.092 -17.381 -13.977 1.00 79.81 98 SER A O 1
ATOM 792 N N . SER A 1 99 ? 18.944 -16.803 -14.179 1.00 82.56 99 SER A N 1
ATOM 793 C CA . SER A 1 99 ? 19.131 -15.493 -13.567 1.00 82.56 99 SER A CA 1
ATOM 794 C C . SER A 1 99 ? 17.832 -14.939 -13.012 1.00 82.56 99 SER A C 1
ATOM 796 O O . SER A 1 99 ? 16.735 -15.360 -13.371 1.00 82.56 99 SER A O 1
ATOM 798 N N . TYR A 1 100 ? 17.987 -13.938 -12.161 1.00 84.50 100 TYR A N 1
ATOM 799 C CA . TYR A 1 100 ? 16.917 -13.072 -11.706 1.00 84.50 100 TYR A CA 1
ATOM 800 C C . TYR A 1 100 ? 17.376 -11.634 -11.940 1.00 84.50 100 TYR A C 1
ATOM 802 O O . TYR A 1 100 ? 18.548 -11.346 -11.699 1.00 84.50 100 TYR A O 1
ATOM 810 N N . GLU A 1 101 ? 16.509 -10.739 -12.404 1.00 81.88 101 GLU A N 1
ATOM 811 C CA . GLU A 1 101 ? 16.761 -9.299 -12.552 1.00 81.88 101 GLU A CA 1
ATOM 812 C C . GLU A 1 101 ? 15.584 -8.506 -11.977 1.00 81.88 101 GLU A C 1
ATOM 814 O O . GLU A 1 101 ? 14.438 -8.945 -12.044 1.00 81.88 101 GLU A O 1
ATOM 819 N N . VAL A 1 102 ? 15.866 -7.317 -11.444 1.00 71.50 102 VAL A N 1
ATOM 820 C CA . VAL A 1 102 ? 14.850 -6.365 -10.989 1.00 71.50 102 VAL A CA 1
ATOM 821 C C . VAL A 1 102 ? 15.083 -5.053 -11.723 1.00 71.50 102 VAL A C 1
ATOM 823 O O . VAL A 1 102 ? 16.170 -4.481 -11.657 1.00 71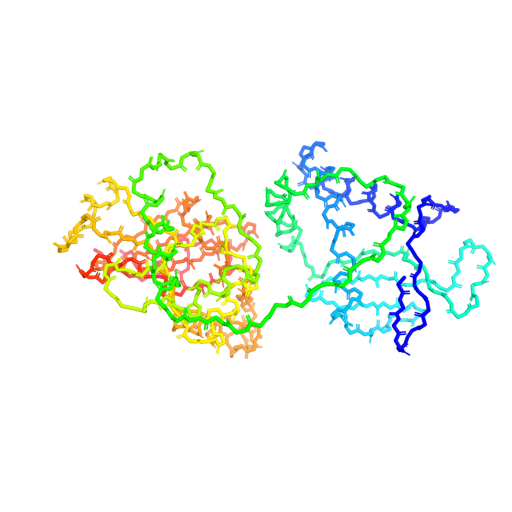.50 102 VAL A O 1
ATOM 826 N N . TYR A 1 103 ? 14.072 -4.567 -12.436 1.00 59.72 103 TYR A N 1
ATOM 827 C CA . TYR A 1 103 ? 14.126 -3.312 -13.181 1.00 59.72 103 TYR A CA 1
ATOM 828 C C . TYR A 1 103 ? 13.756 -2.120 -12.276 1.00 59.72 103 TYR A C 1
ATOM 830 O O . TYR A 1 103 ? 12.708 -1.508 -12.465 1.00 59.72 103 TYR A O 1
ATOM 838 N N . ASN A 1 104 ? 14.592 -1.874 -11.251 1.00 51.84 104 ASN A N 1
ATOM 839 C CA . ASN A 1 104 ? 14.800 -0.653 -10.433 1.00 51.84 104 ASN A CA 1
ATOM 840 C C . ASN A 1 104 ? 15.206 -1.016 -8.992 1.00 51.84 104 ASN A C 1
ATOM 842 O O . ASN A 1 104 ? 14.661 -1.953 -8.415 1.00 51.84 104 ASN A O 1
ATOM 846 N N . SER A 1 105 ? 16.067 -0.199 -8.374 1.00 46.97 105 SER A N 1
ATOM 847 C CA . SER A 1 105 ? 16.526 -0.358 -6.981 1.00 46.97 105 SER A CA 1
ATOM 848 C C . SER A 1 105 ? 15.424 -0.193 -5.919 1.00 46.97 105 SER A C 1
ATOM 850 O O . SER A 1 105 ? 15.547 -0.714 -4.818 1.00 46.97 105 SER A O 1
ATOM 852 N N . GLU A 1 106 ? 14.307 0.473 -6.229 1.00 49.12 106 GLU A N 1
ATOM 853 C CA . GLU A 1 106 ? 13.176 0.634 -5.292 1.00 49.12 106 GLU A CA 1
ATOM 854 C C . GLU A 1 106 ? 12.400 -0.669 -5.037 1.00 49.12 106 GLU A C 1
ATOM 856 O O . GLU A 1 106 ? 11.843 -0.859 -3.958 1.00 49.12 106 GLU A O 1
ATOM 861 N N . ASN A 1 107 ? 12.404 -1.600 -5.999 1.00 49.38 107 ASN A N 1
ATOM 862 C CA . ASN A 1 107 ? 11.812 -2.926 -5.812 1.00 49.38 107 ASN A CA 1
ATOM 863 C C . ASN A 1 107 ? 12.670 -3.814 -4.893 1.00 49.38 107 ASN A C 1
ATOM 865 O O . ASN A 1 107 ? 12.157 -4.768 -4.315 1.00 49.38 107 ASN A O 1
ATOM 869 N N . GLU A 1 108 ? 13.957 -3.500 -4.721 1.00 49.00 108 GLU A N 1
ATOM 870 C CA . GLU A 1 108 ? 14.855 -4.252 -3.836 1.00 49.00 108 GLU A CA 1
ATOM 871 C C . GLU A 1 108 ? 14.486 -4.030 -2.356 1.00 49.00 108 GLU A C 1
ATOM 873 O O . GLU A 1 108 ? 14.482 -4.980 -1.576 1.00 49.00 108 GLU A O 1
ATOM 878 N N . LEU A 1 109 ? 14.047 -2.814 -2.000 1.00 45.94 109 LEU A N 1
ATOM 879 C CA . LEU A 1 109 ? 13.490 -2.478 -0.679 1.00 45.94 109 LEU A CA 1
ATOM 880 C C . LEU A 1 109 ? 12.082 -3.067 -0.460 1.00 45.94 109 LEU A C 1
ATOM 882 O O . LEU A 1 109 ? 11.741 -3.451 0.656 1.00 45.94 109 LEU A O 1
ATOM 886 N N . LEU A 1 110 ? 11.277 -3.194 -1.520 1.00 46.50 110 LEU A N 1
ATOM 887 C CA . LEU A 1 110 ? 9.952 -3.831 -1.469 1.00 46.50 110 LEU A CA 1
ATOM 888 C C . LEU A 1 110 ? 10.023 -5.351 -1.245 1.00 46.50 110 LEU A C 1
ATOM 890 O O . LEU A 1 110 ? 9.199 -5.903 -0.517 1.00 46.50 110 LEU A O 1
ATOM 894 N N . LEU A 1 111 ? 11.019 -6.041 -1.814 1.00 45.75 111 LEU A N 1
ATOM 895 C CA . LEU A 1 111 ? 11.271 -7.453 -1.492 1.00 45.75 111 LEU A CA 1
ATOM 896 C C . LEU A 1 111 ? 11.714 -7.644 -0.033 1.00 45.75 111 LEU A C 1
ATOM 898 O O . LEU A 1 111 ? 11.406 -8.674 0.564 1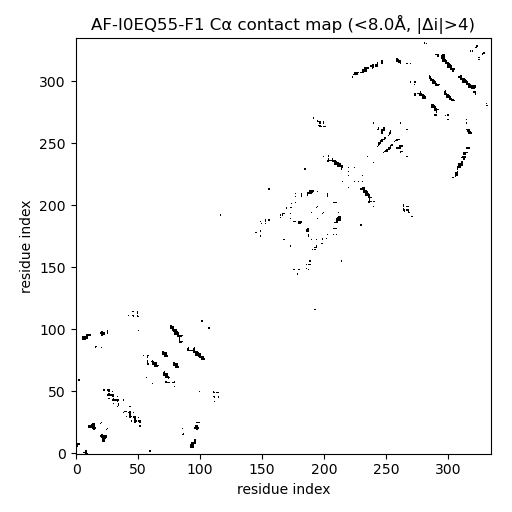.00 45.75 111 LEU A O 1
ATOM 902 N N . HIS A 1 112 ? 12.395 -6.653 0.550 1.00 43.94 112 HIS A N 1
ATOM 903 C CA . HIS A 1 112 ? 12.744 -6.648 1.969 1.00 43.94 112 HIS A CA 1
ATOM 904 C C . HIS A 1 112 ? 11.513 -6.436 2.874 1.00 43.94 112 HIS A C 1
ATOM 906 O O . HIS A 1 112 ? 11.409 -7.084 3.909 1.00 43.94 112 HIS A O 1
ATOM 912 N N . SER A 1 113 ? 10.522 -5.625 2.476 1.00 42.44 113 SER A N 1
ATOM 913 C CA . SER A 1 113 ? 9.264 -5.505 3.238 1.00 42.44 113 SER A CA 1
ATOM 914 C C . SER A 1 113 ? 8.354 -6.733 3.100 1.00 42.44 113 SER A C 1
ATOM 916 O O . SER A 1 113 ? 7.747 -7.151 4.078 1.00 42.44 113 SER A O 1
ATOM 918 N N . LEU A 1 114 ? 8.308 -7.369 1.920 1.00 39.91 114 LEU A N 1
ATOM 919 C CA . LEU A 1 114 ? 7.572 -8.630 1.701 1.00 39.91 114 LEU A CA 1
ATOM 920 C C . LEU A 1 114 ? 8.165 -9.817 2.498 1.00 39.91 114 LEU A C 1
ATOM 922 O O . LEU A 1 114 ? 7.481 -10.812 2.739 1.00 39.91 114 LEU A O 1
ATOM 926 N N . ALA A 1 115 ? 9.430 -9.709 2.922 1.00 38.91 115 ALA A N 1
ATOM 927 C CA . ALA A 1 115 ? 10.155 -10.697 3.721 1.00 38.91 115 ALA A CA 1
ATOM 928 C C . ALA A 1 115 ? 9.575 -10.912 5.118 1.00 38.91 115 ALA A C 1
ATOM 930 O O . ALA A 1 115 ? 9.375 -12.049 5.555 1.00 38.91 115 ALA A O 1
ATOM 931 N N . GLN A 1 116 ? 9.279 -9.801 5.795 1.00 37.34 116 GLN A N 1
ATOM 932 C CA . GLN A 1 116 ? 8.819 -9.794 7.180 1.00 37.34 116 GLN A CA 1
ATOM 933 C C . GLN A 1 116 ? 7.464 -10.509 7.312 1.00 37.34 116 GLN A C 1
ATOM 935 O O . GLN A 1 116 ? 7.222 -11.200 8.300 1.00 37.34 116 GLN A O 1
ATOM 940 N N . ASP A 1 117 ? 6.646 -10.475 6.255 1.00 34.59 117 ASP A N 1
ATOM 941 C CA . ASP A 1 117 ? 5.374 -11.194 6.160 1.00 34.59 117 ASP A CA 1
ATOM 942 C C . ASP A 1 117 ? 5.526 -12.709 5.910 1.00 34.59 117 ASP A C 1
ATOM 944 O O . ASP A 1 117 ? 4.614 -13.486 6.222 1.00 34.59 117 ASP A O 1
ATOM 948 N N . TYR A 1 118 ? 6.658 -13.163 5.358 1.00 32.19 118 TYR A N 1
ATOM 949 C CA . TYR A 1 118 ? 6.930 -14.578 5.055 1.00 32.19 118 TYR A CA 1
ATOM 950 C C . TYR A 1 118 ? 7.544 -15.353 6.232 1.00 32.19 118 TYR A C 1
ATOM 952 O O . TYR A 1 118 ? 7.503 -16.586 6.237 1.00 32.19 118 TYR A O 1
ATOM 960 N N . LYS A 1 119 ? 8.064 -14.661 7.256 1.00 32.41 119 LYS A N 1
ATOM 961 C CA . LYS A 1 119 ? 8.591 -15.266 8.498 1.00 32.41 119 LYS A CA 1
ATOM 962 C C . LYS A 1 119 ? 7.519 -16.008 9.312 1.00 32.41 119 LYS A C 1
ATOM 964 O O . LYS A 1 119 ? 7.851 -16.857 10.132 1.00 32.41 119 LYS A O 1
ATOM 969 N N . GLY A 1 120 ? 6.237 -15.743 9.042 1.00 34.81 120 GLY A N 1
ATOM 970 C CA . GLY A 1 120 ? 5.098 -16.457 9.631 1.00 34.81 120 GLY A CA 1
ATOM 971 C C . GLY A 1 120 ? 4.665 -17.733 8.897 1.00 34.81 120 GLY A C 1
ATOM 972 O O . GLY A 1 120 ? 3.745 -18.401 9.363 1.00 34.81 120 GLY A O 1
ATOM 973 N N . GLN A 1 121 ? 5.268 -18.078 7.751 1.00 39.81 121 GLN A N 1
ATOM 974 C CA . GLN A 1 121 ? 4.809 -19.197 6.917 1.00 39.81 121 GLN A CA 1
ATOM 975 C C . GLN A 1 121 ? 5.968 -19.981 6.291 1.00 39.81 121 GLN A C 1
ATOM 977 O O . GLN A 1 121 ? 6.209 -19.891 5.091 1.00 39.81 121 GLN A O 1
ATOM 982 N N . VAL A 1 122 ? 6.665 -20.808 7.077 1.00 29.86 122 VAL A N 1
ATOM 983 C CA . VAL A 1 122 ? 7.359 -21.980 6.514 1.00 29.86 122 VAL A CA 1
ATOM 984 C C . VAL A 1 122 ? 7.431 -23.110 7.548 1.00 29.86 122 VAL A C 1
ATOM 986 O O . VAL A 1 122 ? 8.133 -23.003 8.550 1.00 29.86 122 VAL A O 1
ATOM 989 N N . LYS A 1 123 ? 6.725 -24.219 7.290 1.00 28.12 123 LYS A N 1
ATOM 990 C CA . LYS A 1 123 ? 7.184 -25.550 7.721 1.00 28.12 123 LYS A CA 1
ATOM 991 C C . LYS A 1 123 ? 8.260 -26.004 6.722 1.00 28.12 123 LYS A C 1
ATOM 993 O O . LYS A 1 123 ? 8.102 -25.714 5.536 1.00 28.12 123 LYS A O 1
ATOM 998 N N . PRO A 1 124 ? 9.336 -26.682 7.155 1.00 25.28 124 PRO A N 1
ATOM 999 C CA . PRO A 1 124 ? 10.413 -27.079 6.256 1.00 25.28 124 PRO A CA 1
ATOM 1000 C C . PRO A 1 124 ? 9.903 -28.065 5.199 1.00 25.28 124 PRO A C 1
ATOM 1002 O O . PRO A 1 124 ? 9.159 -28.995 5.509 1.00 25.28 124 PRO A O 1
ATOM 1005 N N . LEU A 1 125 ? 10.307 -27.837 3.949 1.00 25.72 125 LEU A N 1
ATOM 1006 C CA . LEU A 1 125 ? 10.040 -28.725 2.826 1.00 25.72 125 LEU A CA 1
ATOM 1007 C C . LEU A 1 125 ? 10.956 -29.945 2.968 1.00 25.72 125 LEU A C 1
ATOM 1009 O O . LEU A 1 125 ? 12.150 -29.836 2.706 1.00 25.72 125 LEU A O 1
ATOM 1013 N N . ASN A 1 126 ? 10.413 -31.087 3.386 1.00 23.23 126 ASN A N 1
ATOM 1014 C CA . ASN A 1 126 ? 11.083 -32.366 3.194 1.00 23.23 126 ASN A CA 1
ATOM 1015 C C . ASN A 1 126 ? 10.122 -33.424 2.649 1.00 23.23 126 ASN A C 1
ATOM 1017 O O . ASN A 1 126 ? 9.027 -33.608 3.172 1.00 23.23 126 ASN A O 1
ATOM 1021 N N . SER A 1 127 ? 10.643 -34.083 1.609 1.00 23.36 127 SER A N 1
ATOM 1022 C CA . SER A 1 127 ? 10.328 -35.394 1.029 1.00 23.36 127 SER A CA 1
ATOM 1023 C C . SER A 1 127 ? 8.892 -35.702 0.601 1.00 23.36 127 SER A C 1
ATOM 1025 O O . SER A 1 127 ? 7.967 -35.753 1.403 1.00 23.36 127 SER A O 1
ATOM 1027 N N . LEU A 1 128 ? 8.786 -36.009 -0.697 1.00 35.16 128 LEU A N 1
ATOM 1028 C CA . LEU A 1 128 ? 7.771 -36.850 -1.327 1.00 35.16 128 LEU A CA 1
ATOM 1029 C C . LEU A 1 128 ? 7.203 -37.918 -0.380 1.00 35.16 128 LEU A C 1
ATOM 1031 O O . LEU A 1 128 ? 7.971 -38.737 0.109 1.00 35.16 128 LEU A O 1
ATOM 1035 N N . GLU A 1 129 ? 5.878 -37.968 -0.244 1.00 21.06 129 GLU A N 1
ATOM 1036 C CA . GLU A 1 129 ? 5.101 -39.195 -0.448 1.00 21.06 129 GLU A CA 1
ATOM 1037 C C . GLU A 1 129 ? 3.594 -38.910 -0.529 1.00 21.06 129 GLU A C 1
ATOM 1039 O O . GLU A 1 129 ? 3.084 -37.898 -0.052 1.00 21.06 129 GLU A O 1
ATOM 1044 N N . ASN A 1 130 ? 2.920 -39.796 -1.254 1.00 27.11 130 ASN A N 1
ATOM 1045 C CA . ASN A 1 130 ? 1.561 -39.702 -1.773 1.00 27.11 130 ASN A CA 1
ATOM 1046 C C . ASN A 1 130 ? 0.485 -39.622 -0.676 1.00 27.11 130 ASN A C 1
ATOM 1048 O O . ASN A 1 130 ? 0.659 -40.187 0.397 1.00 27.11 130 ASN A O 1
ATOM 1052 N N . ASN A 1 131 ? -0.676 -39.030 -0.990 1.00 23.31 131 ASN A N 1
ATOM 1053 C CA . ASN A 1 131 ? -1.952 -39.762 -1.068 1.00 23.31 131 ASN A CA 1
ATOM 1054 C C . ASN A 1 131 ? -3.135 -38.832 -1.394 1.00 23.31 131 ASN A C 1
ATOM 1056 O O . ASN A 1 131 ? -3.322 -37.773 -0.801 1.00 23.31 131 ASN A O 1
ATOM 1060 N N . HIS A 1 132 ? -3.943 -39.281 -2.355 1.00 29.89 132 HIS A N 1
ATOM 1061 C CA . HIS A 1 132 ? -5.269 -38.770 -2.688 1.00 29.89 132 HIS A CA 1
ATOM 1062 C C . HIS A 1 132 ? -6.240 -38.948 -1.516 1.00 29.89 132 HIS A C 1
ATOM 1064 O O . HIS A 1 132 ? -6.317 -40.050 -0.980 1.00 29.89 132 HIS A O 1
ATOM 1070 N N . THR A 1 133 ? -7.100 -37.962 -1.238 1.00 22.17 133 THR A N 1
ATOM 1071 C CA . THR A 1 133 ? -8.526 -38.239 -0.974 1.00 22.17 133 THR A CA 1
ATOM 1072 C C . THR A 1 133 ? -9.387 -37.004 -1.251 1.00 22.17 133 THR A C 1
ATOM 1074 O O . THR A 1 133 ? -9.133 -35.910 -0.756 1.00 22.17 133 THR A O 1
ATOM 1077 N N . THR A 1 134 ? -10.394 -37.206 -2.089 1.00 33.41 134 THR A N 1
ATOM 1078 C CA . THR A 1 134 ? -11.495 -36.308 -2.440 1.00 33.41 134 THR A CA 1
ATOM 1079 C C . THR A 1 134 ? -12.593 -36.410 -1.383 1.00 33.41 134 THR A C 1
ATOM 1081 O O . THR A 1 134 ? -13.102 -37.507 -1.188 1.00 33.41 134 THR A O 1
ATOM 1084 N N . GLU A 1 135 ? -13.045 -35.297 -0.796 1.00 27.38 135 GLU A N 1
ATOM 1085 C CA . GLU A 1 135 ? -14.391 -35.206 -0.207 1.00 27.38 135 GLU A CA 1
ATOM 1086 C C . GLU A 1 135 ? -15.046 -33.846 -0.501 1.00 27.38 135 GLU A C 1
ATOM 1088 O O . GLU A 1 135 ? -14.441 -32.780 -0.384 1.00 27.38 135 GLU A O 1
ATOM 1093 N N . ASN A 1 136 ? -16.299 -33.936 -0.952 1.00 33.19 136 ASN A N 1
ATOM 1094 C CA . ASN A 1 136 ? -17.201 -32.867 -1.376 1.00 33.19 136 ASN A CA 1
ATOM 1095 C C . ASN A 1 136 ? -17.630 -31.955 -0.218 1.00 33.19 136 ASN A C 1
ATOM 1097 O O . ASN A 1 136 ? -17.861 -32.445 0.882 1.00 33.19 136 ASN A O 1
ATOM 1101 N N . LEU A 1 137 ? -17.919 -30.676 -0.496 1.00 26.48 137 LEU A N 1
ATOM 1102 C CA . LEU A 1 137 ? -18.733 -29.835 0.394 1.00 26.48 137 LEU A CA 1
ATOM 1103 C C . LEU A 1 137 ? -19.740 -28.975 -0.388 1.00 26.48 137 LEU A C 1
ATOM 1105 O O . LEU A 1 137 ? -19.397 -28.018 -1.080 1.00 26.48 137 LEU A O 1
ATOM 1109 N N . THR A 1 138 ? -21.004 -29.359 -0.229 1.00 30.67 138 THR A N 1
ATOM 1110 C CA . THR A 1 138 ? -22.252 -28.695 -0.623 1.00 30.67 138 THR A CA 1
ATOM 1111 C C . THR A 1 138 ? -22.563 -27.434 0.207 1.00 30.67 138 THR A C 1
ATOM 1113 O O . THR A 1 138 ? -22.316 -27.408 1.409 1.00 30.67 138 THR A O 1
ATOM 1116 N N . THR A 1 139 ? -23.138 -26.424 -0.469 1.00 33.47 139 THR A N 1
ATOM 1117 C CA . THR A 1 139 ? -24.077 -25.345 -0.038 1.00 33.47 139 THR A CA 1
ATOM 1118 C C . THR A 1 139 ? -24.033 -24.804 1.409 1.00 33.47 139 THR A C 1
ATOM 1120 O O . THR A 1 139 ? -24.337 -25.527 2.355 1.00 33.47 139 THR A O 1
ATOM 1123 N N . LYS A 1 140 ? -23.791 -23.487 1.585 1.00 33.38 140 LYS A N 1
ATOM 1124 C CA . LYS A 1 140 ? -23.824 -22.767 2.882 1.00 33.38 140 LYS A CA 1
ATOM 1125 C C . LYS A 1 140 ? -24.985 -21.761 2.999 1.00 33.38 140 LYS A C 1
ATOM 1127 O O . LYS A 1 140 ? -25.280 -21.033 2.057 1.00 33.38 140 LYS A O 1
ATOM 1132 N N . GLU A 1 141 ? -25.598 -21.735 4.187 1.00 32.06 141 GLU A N 1
ATOM 1133 C CA . GLU A 1 141 ? -26.667 -20.829 4.641 1.00 32.06 141 GLU A CA 1
ATOM 1134 C C . GLU A 1 141 ? -26.129 -19.516 5.274 1.00 32.06 141 GLU A C 1
ATOM 1136 O O . GLU A 1 141 ? -25.144 -19.556 6.019 1.00 32.06 141 GLU A O 1
ATOM 1141 N N . PRO A 1 142 ? -26.827 -18.372 5.107 1.00 35.59 142 PRO A N 1
ATOM 1142 C CA . PRO A 1 142 ? -26.357 -17.025 5.487 1.00 35.59 142 PRO A CA 1
ATOM 1143 C C . PRO A 1 14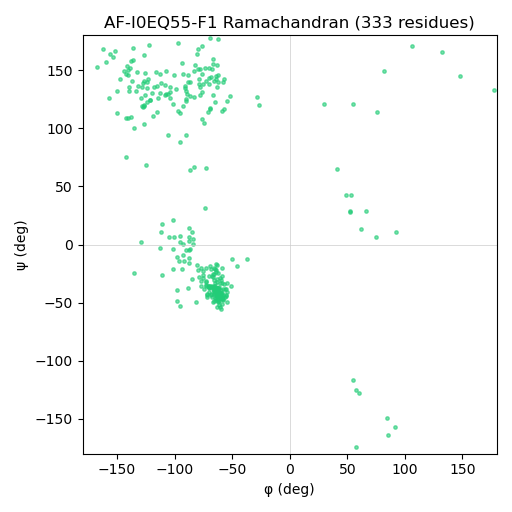2 ? -26.222 -16.735 7.000 1.00 35.59 142 PRO A C 1
ATOM 1145 O O . PRO A 1 142 ? -25.467 -15.846 7.395 1.00 35.59 142 PRO A O 1
ATOM 1148 N N . ASN A 1 143 ? -26.893 -17.478 7.889 1.00 38.09 143 ASN A N 1
ATOM 1149 C CA . ASN A 1 143 ? -26.902 -17.174 9.334 1.00 38.09 143 ASN A CA 1
ATOM 1150 C C . ASN A 1 143 ? -25.615 -17.574 10.084 1.00 38.09 143 ASN A C 1
ATOM 1152 O O . ASN A 1 143 ? -25.337 -17.044 11.161 1.00 38.09 143 ASN A O 1
ATOM 1156 N N . LYS A 1 144 ? -24.799 -18.482 9.532 1.00 45.22 144 LYS A N 1
ATOM 1157 C CA . LYS A 1 144 ? -23.496 -18.842 10.125 1.00 45.22 144 LYS A CA 1
ATOM 1158 C C . LYS A 1 144 ? -22.428 -17.777 9.853 1.00 45.22 144 LYS A C 1
ATOM 1160 O O . LYS A 1 144 ? -21.565 -17.553 10.698 1.00 45.22 144 LYS A O 1
ATOM 1165 N N . GLU A 1 145 ? -22.526 -17.089 8.718 1.00 48.34 145 GLU A N 1
ATOM 1166 C CA . GLU A 1 145 ? -21.508 -16.157 8.217 1.00 48.34 145 GLU A CA 1
ATOM 1167 C C . GLU A 1 145 ? -21.491 -14.824 8.990 1.00 48.34 145 GLU A C 1
ATOM 1169 O O . GLU A 1 145 ? -20.423 -14.302 9.327 1.00 48.34 145 GLU A O 1
ATOM 1174 N N . ALA A 1 146 ? -22.666 -14.315 9.376 1.00 47.97 146 ALA A N 1
ATOM 1175 C CA . ALA A 1 146 ? -22.788 -13.109 10.200 1.00 47.97 146 ALA A CA 1
ATOM 1176 C C . ALA A 1 146 ? -22.202 -13.295 11.617 1.00 47.97 146 ALA A C 1
ATOM 1178 O O . ALA A 1 146 ? -21.542 -12.397 12.145 1.00 47.97 146 ALA A O 1
ATOM 1179 N N . ASN A 1 147 ? -22.376 -14.481 12.212 1.00 54.03 147 ASN A N 1
ATOM 1180 C CA . ASN A 1 147 ? -21.817 -14.808 13.527 1.00 54.03 147 ASN A CA 1
ATOM 1181 C C . ASN A 1 147 ? -20.287 -14.960 13.487 1.00 54.03 147 ASN A C 1
ATOM 1183 O O . ASN A 1 147 ? -19.609 -14.507 14.408 1.00 54.03 147 ASN A O 1
ATOM 1187 N N . THR A 1 148 ? -19.725 -15.515 12.406 1.00 57.84 148 THR A N 1
ATOM 1188 C CA . THR A 1 148 ? -18.264 -15.579 12.216 1.00 57.84 148 THR A CA 1
ATOM 1189 C C . THR A 1 148 ? -17.624 -14.203 12.047 1.00 57.84 148 THR A C 1
ATOM 1191 O O . THR A 1 148 ? -16.548 -13.969 12.592 1.00 57.84 148 THR A O 1
ATOM 1194 N N . LEU A 1 149 ? -18.287 -13.268 11.357 1.00 60.03 149 LEU A N 1
ATOM 1195 C CA . LEU A 1 149 ? -17.778 -11.908 11.167 1.00 60.03 149 LEU A CA 1
ATOM 1196 C C . LEU A 1 149 ? -17.760 -11.116 12.478 1.00 60.03 149 LEU A C 1
ATOM 1198 O O . LEU A 1 149 ? -16.788 -10.425 12.781 1.00 60.03 149 LEU A O 1
ATOM 1202 N N . LYS A 1 150 ? -18.829 -11.241 13.270 1.00 62.78 150 LYS A N 1
ATOM 1203 C CA . LYS A 1 150 ? -18.934 -10.576 14.567 1.00 62.78 150 LYS A CA 1
ATOM 1204 C C . LYS A 1 150 ? -17.889 -11.106 15.551 1.00 62.78 150 LYS A C 1
ATOM 1206 O O . LYS A 1 150 ? -17.163 -10.306 16.125 1.00 62.78 150 LYS A O 1
ATOM 1211 N N . ALA A 1 151 ? -17.727 -12.428 15.650 1.00 60.44 151 ALA A N 1
ATOM 1212 C CA . ALA A 1 151 ? -16.685 -13.047 16.474 1.00 60.44 151 ALA A CA 1
ATOM 1213 C C . ALA A 1 151 ? -15.264 -12.663 16.016 1.00 60.44 151 ALA A C 1
ATOM 1215 O O . ALA A 1 151 ? -14.372 -12.455 16.839 1.00 60.44 151 ALA A O 1
ATOM 1216 N N . TYR A 1 152 ? -15.049 -12.528 14.702 1.00 65.50 152 TYR A N 1
ATOM 1217 C CA . TYR A 1 152 ? -13.777 -12.059 14.159 1.00 65.50 152 TYR A CA 1
ATOM 1218 C C . TYR A 1 152 ? -13.511 -10.598 14.538 1.00 65.50 152 TYR A C 1
ATOM 1220 O O . TYR A 1 152 ? -12.460 -10.324 15.107 1.00 65.50 152 TYR A O 1
ATOM 1228 N N . ASN A 1 153 ? -14.469 -9.687 14.337 1.00 63.56 153 ASN A N 1
ATOM 1229 C CA . ASN A 1 153 ? -14.358 -8.279 14.740 1.00 63.56 153 ASN A CA 1
ATOM 1230 C C . ASN A 1 153 ? -14.203 -8.108 16.268 1.00 63.56 153 ASN A C 1
ATOM 1232 O O . ASN A 1 153 ? -13.421 -7.275 16.717 1.00 63.56 153 ASN A O 1
ATOM 1236 N N . GLU A 1 154 ? -14.884 -8.921 17.079 1.00 65.69 154 GLU A N 1
ATOM 1237 C CA . GLU A 1 154 ? -14.742 -8.931 18.544 1.00 65.69 154 GLU A CA 1
ATOM 1238 C C . GLU A 1 154 ? -13.343 -9.395 18.989 1.00 65.69 154 GLU A C 1
ATOM 1240 O O . GLU A 1 154 ? -12.847 -8.964 20.031 1.00 65.69 154 GLU A O 1
ATOM 1245 N N . SER A 1 155 ? -12.637 -10.190 18.172 1.00 59.81 155 SER A N 1
ATOM 1246 C CA . SER A 1 155 ? -11.234 -10.543 18.438 1.00 59.81 155 SER A CA 1
ATOM 1247 C C . SER A 1 155 ? -10.280 -9.335 18.408 1.00 59.81 155 SER A C 1
ATOM 1249 O O . SER A 1 155 ? -9.190 -9.413 18.981 1.00 59.81 155 SER A O 1
ATOM 1251 N N . PHE A 1 156 ? -10.710 -8.208 17.821 1.00 59.16 156 PHE A N 1
ATOM 1252 C CA . PHE A 1 156 ? -9.989 -6.930 17.814 1.00 59.16 156 PHE A CA 1
ATOM 1253 C C . PHE A 1 156 ? -10.289 -6.053 19.044 1.00 59.16 156 PHE A C 1
ATOM 1255 O O . PHE A 1 156 ? -9.585 -5.070 19.254 1.00 59.16 156 PHE A O 1
ATOM 1262 N N . GLU A 1 157 ? -11.300 -6.376 19.864 1.00 54.62 157 GLU A N 1
ATOM 1263 C CA . GLU A 1 157 ? -11.617 -5.635 21.102 1.00 54.62 157 GLU A CA 1
ATOM 1264 C C . GLU A 1 157 ? -10.682 -6.010 22.267 1.00 54.62 157 GLU A C 1
ATOM 1266 O O . GLU A 1 157 ? -10.428 -5.197 23.149 1.00 54.62 157 GLU A O 1
ATOM 1271 N N . ASN A 1 158 ? -10.144 -7.237 22.263 1.00 47.47 158 ASN A N 1
ATOM 1272 C CA . ASN A 1 158 ? -9.505 -7.856 23.435 1.00 47.47 158 ASN A CA 1
ATOM 1273 C C . ASN A 1 158 ? -7.978 -8.057 23.320 1.00 47.47 158 ASN A C 1
ATOM 1275 O O . ASN A 1 158 ? -7.396 -8.776 24.136 1.00 47.47 158 ASN A O 1
ATOM 1279 N N . LYS A 1 159 ? -7.296 -7.482 22.316 1.00 43.66 159 LYS A N 1
ATOM 1280 C CA . LYS A 1 159 ? -5.848 -7.688 22.103 1.00 43.66 159 LYS A CA 1
ATOM 1281 C C . LYS A 1 159 ? -5.065 -6.374 22.020 1.00 43.66 159 LYS A C 1
ATOM 1283 O O . LYS A 1 159 ? -5.382 -5.502 21.220 1.00 43.66 159 LYS A O 1
ATOM 1288 N N . ASN A 1 160 ? -3.996 -6.281 22.818 1.00 43.38 160 ASN A N 1
ATOM 1289 C CA . ASN A 1 160 ? -2.966 -5.242 22.707 1.00 43.38 160 ASN A CA 1
ATOM 1290 C C . ASN A 1 160 ? -2.347 -5.250 21.297 1.00 43.38 160 ASN A C 1
ATOM 1292 O O . ASN A 1 160 ? -2.106 -6.333 20.757 1.00 43.38 160 ASN A O 1
ATOM 1296 N N . LYS A 1 161 ? -2.034 -4.054 20.759 1.00 44.16 161 LYS A N 1
ATOM 1297 C CA . LYS A 1 161 ? -1.435 -3.792 19.424 1.00 44.16 161 LYS A CA 1
ATOM 1298 C C . LYS A 1 161 ? -0.231 -4.695 19.061 1.00 44.16 161 LYS A C 1
ATOM 1300 O O . LYS A 1 161 ? 0.089 -4.807 17.888 1.00 44.16 161 LYS A O 1
ATOM 1305 N N . GLU A 1 162 ? 0.414 -5.344 20.033 1.00 39.25 162 GLU A N 1
ATOM 1306 C CA . GLU A 1 162 ? 1.659 -6.115 19.872 1.00 39.25 162 GLU A CA 1
ATOM 1307 C C . GLU A 1 162 ? 1.488 -7.640 19.724 1.00 39.25 162 GLU A C 1
ATOM 1309 O O . GLU A 1 162 ? 2.442 -8.332 19.372 1.00 39.25 162 GLU A O 1
ATOM 1314 N N . LYS A 1 163 ? 0.297 -8.210 19.962 1.00 42.81 163 LYS A N 1
ATOM 1315 C CA . LYS A 1 163 ? 0.059 -9.637 19.676 1.00 42.81 163 LYS A CA 1
ATOM 1316 C C . LYS A 1 163 ? -0.452 -9.778 18.247 1.00 42.81 163 LYS A C 1
ATOM 1318 O O . LYS A 1 163 ? -1.660 -9.664 18.039 1.00 42.81 163 LYS A O 1
ATOM 1323 N N . ASN A 1 164 ? 0.485 -10.034 17.323 1.00 45.25 164 ASN A N 1
ATOM 1324 C CA . ASN A 1 164 ? 0.262 -10.402 15.917 1.00 45.25 164 ASN A CA 1
ATOM 1325 C C . ASN A 1 164 ? -1.092 -11.090 15.748 1.00 45.25 164 ASN A C 1
ATOM 1327 O O . ASN A 1 164 ? -1.378 -12.100 16.413 1.00 45.25 164 ASN A O 1
ATOM 1331 N N . MET A 1 165 ? -1.949 -10.484 14.929 1.00 58.09 165 MET A N 1
ATOM 1332 C CA . MET A 1 165 ? -3.286 -11.001 14.708 1.00 58.09 165 MET A CA 1
ATOM 1333 C C . MET A 1 165 ? -3.163 -12.321 13.920 1.00 58.09 165 MET A C 1
ATOM 1335 O O . MET A 1 165 ? -2.070 -12.829 13.633 1.00 58.09 165 MET A O 1
ATOM 1339 N N . LYS A 1 166 ? -4.287 -12.989 13.657 1.00 60.19 166 LYS A N 1
ATOM 1340 C CA . LYS A 1 166 ? -4.221 -14.196 12.833 1.00 60.19 166 LYS A CA 1
ATOM 1341 C C . LYS A 1 166 ? -4.045 -13.742 11.383 1.00 60.19 166 LYS A C 1
ATOM 1343 O O . LYS A 1 166 ? -5.015 -13.284 10.779 1.00 60.19 166 LYS A O 1
ATOM 1348 N N . LYS A 1 167 ? -2.851 -13.945 10.822 1.00 65.81 167 LYS A N 1
ATOM 1349 C CA . LYS A 1 167 ? -2.657 -13.926 9.370 1.00 65.81 167 LYS A CA 1
ATOM 1350 C C . LYS A 1 167 ? -3.592 -14.962 8.751 1.00 65.81 167 LYS A C 1
ATOM 1352 O O . LYS A 1 167 ? -3.503 -16.153 9.060 1.00 65.81 167 LYS A O 1
ATOM 1357 N N . LEU A 1 168 ? -4.525 -14.492 7.938 1.00 67.94 168 LEU A N 1
ATOM 1358 C CA . LEU A 1 168 ? -5.497 -15.327 7.250 1.00 67.94 168 LEU A CA 1
ATOM 1359 C C . LEU A 1 168 ? -4.978 -15.678 5.856 1.00 67.94 168 LEU A C 1
ATOM 1361 O O . LEU A 1 168 ? -4.143 -14.977 5.281 1.00 67.94 168 LEU A O 1
ATOM 1365 N N . SER A 1 169 ? -5.473 -16.780 5.303 1.00 72.75 169 SER A N 1
ATOM 1366 C CA . SER A 1 169 ? -5.273 -17.063 3.886 1.00 72.75 169 SER A CA 1
ATOM 1367 C C . SER A 1 169 ? -6.024 -16.044 3.026 1.00 72.75 169 SER A C 1
ATOM 1369 O O . SER A 1 169 ? -7.026 -15.455 3.439 1.00 72.75 169 SER A O 1
ATOM 1371 N N . PHE A 1 170 ? -5.554 -15.859 1.794 1.00 72.44 170 PHE A N 1
ATOM 1372 C CA . PHE A 1 170 ? -6.177 -14.946 0.840 1.00 72.44 170 PHE A CA 1
ATOM 1373 C C . PHE A 1 170 ? -7.670 -15.250 0.628 1.00 72.44 170 PHE A C 1
ATOM 1375 O O . PHE A 1 170 ? -8.488 -14.332 0.603 1.00 72.44 170 PHE A O 1
ATOM 1382 N N . ASP A 1 171 ? -8.042 -16.530 0.541 1.00 78.38 171 ASP A N 1
ATOM 1383 C CA . ASP A 1 171 ? -9.431 -16.937 0.316 1.00 78.38 171 ASP A CA 1
ATOM 1384 C C . ASP A 1 171 ? -10.320 -16.741 1.551 1.00 78.38 171 ASP A C 1
ATOM 1386 O O . ASP A 1 171 ? -11.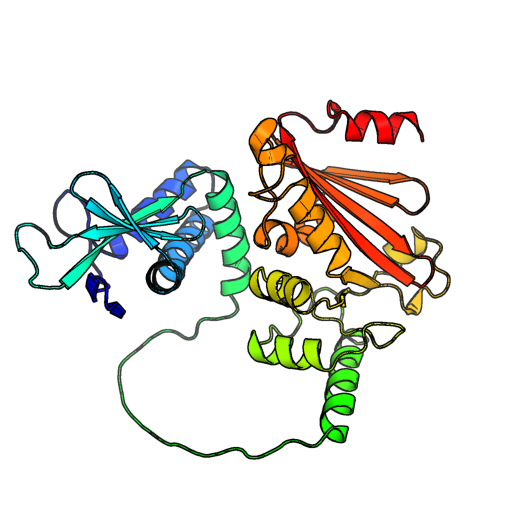472 -16.329 1.405 1.00 78.38 171 ASP A O 1
ATOM 1390 N N . GLU A 1 172 ? -9.793 -16.937 2.765 1.00 79.00 172 GLU A N 1
ATOM 1391 C CA . GLU A 1 172 ? -10.514 -16.593 4.000 1.00 79.00 172 GLU A CA 1
ATOM 1392 C C . GLU A 1 172 ? -10.828 -15.091 4.050 1.00 79.00 172 GLU A C 1
ATOM 1394 O O . GLU A 1 172 ? -11.963 -14.703 4.329 1.00 79.00 172 GLU A O 1
ATOM 1399 N N . ILE A 1 173 ? -9.854 -14.231 3.729 1.00 81.00 173 ILE A N 1
ATOM 1400 C CA . ILE A 1 173 ? -10.057 -12.775 3.754 1.00 81.00 173 ILE A CA 1
ATOM 1401 C C . ILE A 1 173 ? -11.063 -12.354 2.684 1.00 81.00 173 ILE A C 1
ATOM 1403 O O . ILE A 1 173 ? -11.917 -11.516 2.963 1.00 81.00 173 ILE A O 1
ATOM 1407 N N . LYS A 1 174 ? -11.022 -12.935 1.478 1.00 85.62 174 LYS A N 1
ATOM 1408 C CA . LYS A 1 174 ? -12.027 -12.646 0.443 1.00 85.62 174 LYS A CA 1
ATOM 1409 C C . LYS A 1 174 ? -13.438 -12.954 0.914 1.00 85.62 174 LYS A C 1
ATOM 1411 O O . LYS A 1 174 ? -14.305 -12.105 0.753 1.00 85.62 174 LYS A O 1
ATOM 1416 N N . GLN A 1 175 ? -13.656 -14.126 1.512 1.00 85.81 175 GLN A N 1
ATOM 1417 C CA . GLN A 1 175 ? -14.975 -14.511 2.021 1.00 85.81 175 GLN A CA 1
ATOM 1418 C C . GLN A 1 175 ? -15.462 -13.531 3.094 1.00 85.81 175 GLN A C 1
ATOM 1420 O O . GLN A 1 175 ? -16.615 -13.099 3.066 1.00 85.81 175 GLN A O 1
ATOM 1425 N N . LEU A 1 176 ? -14.572 -13.115 4.001 1.00 86.38 176 LEU A N 1
ATOM 1426 C CA . LEU A 1 176 ? -14.894 -12.091 4.994 1.00 86.38 176 LEU A CA 1
ATOM 1427 C C . LEU A 1 176 ? -15.233 -10.754 4.331 1.00 86.38 176 LEU A C 1
ATOM 1429 O O . LEU A 1 176 ? -16.244 -10.145 4.674 1.00 86.38 176 LEU A O 1
ATOM 1433 N N . ILE A 1 177 ? -14.418 -10.307 3.372 1.00 87.50 177 ILE A N 1
ATOM 1434 C CA . ILE A 1 177 ? -14.646 -9.066 2.630 1.00 87.50 177 ILE A CA 1
ATOM 1435 C C . ILE A 1 177 ? -15.980 -9.128 1.904 1.00 87.50 177 ILE A C 1
ATOM 1437 O O . ILE A 1 177 ? -16.704 -8.144 1.959 1.00 87.50 177 ILE A O 1
ATOM 1441 N N . ASP A 1 178 ? -16.319 -10.244 1.259 1.00 86.12 178 ASP A N 1
ATOM 1442 C CA . ASP A 1 178 ? -17.534 -10.391 0.462 1.00 86.12 178 ASP A CA 1
ATOM 1443 C C . ASP A 1 178 ? -18.801 -10.263 1.313 1.00 86.12 178 ASP A C 1
ATOM 1445 O O . ASP A 1 178 ? -19.746 -9.574 0.913 1.00 86.12 178 ASP A O 1
ATOM 1449 N N . ASN A 1 179 ? -18.761 -10.790 2.533 1.00 83.00 179 ASN A N 1
ATOM 1450 C CA . ASN A 1 179 ? -19.893 -10.808 3.456 1.00 83.00 179 ASN A CA 1
ATOM 1451 C C . ASN A 1 179 ? -19.936 -9.608 4.419 1.00 83.00 179 ASN A C 1
ATOM 1453 O O . ASN A 1 179 ? -20.927 -9.409 5.122 1.00 83.00 179 ASN A O 1
ATOM 1457 N N . ALA A 1 180 ? -18.886 -8.782 4.462 1.00 82.62 180 ALA A N 1
ATOM 1458 C CA . ALA A 1 180 ? -18.787 -7.682 5.415 1.00 82.62 180 ALA A CA 1
ATOM 1459 C C . ALA A 1 180 ? -19.674 -6.473 5.069 1.00 82.62 180 ALA A C 1
ATOM 1461 O O . ALA A 1 180 ? -19.679 -6.013 3.920 1.00 82.62 180 ALA A O 1
ATOM 1462 N N . PRO A 1 181 ? -20.344 -5.849 6.054 1.00 77.12 181 PRO A N 1
ATOM 1463 C CA . PRO A 1 181 ? -21.034 -4.592 5.825 1.00 77.12 181 PRO A CA 1
ATOM 1464 C C . PRO A 1 181 ? -20.016 -3.487 5.511 1.00 77.12 181 PRO A C 1
ATOM 1466 O O . PRO A 1 181 ? -18.943 -3.395 6.106 1.00 77.12 181 PRO A O 1
ATOM 1469 N N . THR A 1 182 ? -20.361 -2.609 4.568 1.00 72.06 182 THR A N 1
ATOM 1470 C CA . THR A 1 182 ? -19.472 -1.524 4.110 1.00 72.06 182 THR A CA 1
ATOM 1471 C C . THR A 1 182 ? -19.676 -0.212 4.870 1.00 72.06 182 THR A C 1
ATOM 1473 O O . THR A 1 182 ? -19.033 0.792 4.561 1.00 72.06 182 THR A O 1
ATOM 1476 N N . LYS A 1 183 ? -20.587 -0.174 5.848 1.00 72.25 183 LYS A N 1
ATOM 1477 C CA . LYS A 1 183 ? -20.933 1.026 6.619 1.00 72.25 183 LYS A CA 1
ATOM 1478 C C . LYS A 1 183 ? -21.164 0.684 8.086 1.00 72.25 183 LYS A C 1
ATOM 1480 O O . LYS A 1 183 ? -21.597 -0.416 8.413 1.00 72.25 183 LYS A O 1
ATOM 1485 N N . GLY A 1 184 ? -20.941 1.672 8.949 1.00 68.75 184 GLY A N 1
ATOM 1486 C CA . GLY A 1 184 ? -21.286 1.598 10.365 1.00 68.75 184 GLY A CA 1
ATOM 1487 C C . GLY A 1 184 ? -20.219 0.942 11.242 1.00 68.75 184 GLY A C 1
ATOM 1488 O O . GLY A 1 184 ? -19.042 0.814 10.884 1.00 68.75 184 GLY A O 1
ATOM 1489 N N . LYS A 1 185 ? -20.631 0.566 12.454 1.00 70.00 185 LYS A N 1
ATOM 1490 C CA . LYS A 1 185 ? -19.737 -0.001 13.473 1.00 70.00 185 LYS A CA 1
ATOM 1491 C C . LYS A 1 185 ? -19.150 -1.355 13.049 1.00 70.00 185 LYS A C 1
ATOM 1493 O O . LYS A 1 185 ? -17.972 -1.580 13.295 1.00 70.00 185 LYS A O 1
ATOM 1498 N N . ASP A 1 186 ? -19.911 -2.150 12.298 1.00 77.81 186 ASP A N 1
ATOM 1499 C CA . ASP A 1 186 ? -19.601 -3.547 11.964 1.00 77.81 186 ASP A CA 1
ATOM 1500 C C . ASP A 1 186 ? -18.681 -3.727 10.738 1.00 77.81 186 ASP A C 1
ATOM 1502 O O . ASP A 1 186 ? -18.517 -4.847 10.254 1.00 77.81 186 ASP A O 1
ATOM 1506 N N . ILE A 1 187 ? -18.077 -2.646 10.220 1.00 83.88 187 ILE A N 1
ATOM 1507 C CA . ILE A 1 187 ? -17.064 -2.737 9.153 1.00 83.88 187 ILE A CA 1
ATOM 1508 C C . ILE A 1 187 ? -15.978 -3.732 9.573 1.00 83.88 187 ILE A C 1
ATOM 1510 O O . ILE A 1 187 ? -15.391 -3.587 10.645 1.00 83.88 187 ILE A O 1
ATOM 1514 N N . LEU A 1 188 ? -15.705 -4.701 8.696 1.00 86.31 188 LEU A N 1
ATOM 1515 C CA . LEU A 1 188 ? -14.661 -5.708 8.871 1.00 86.31 188 LEU A CA 1
ATOM 1516 C C . LEU A 1 188 ? -13.308 -5.052 9.136 1.00 86.31 188 LEU A C 1
ATOM 1518 O O . LEU A 1 188 ? -12.836 -4.270 8.310 1.00 86.31 188 LEU A O 1
ATOM 1522 N N . LEU A 1 189 ? -12.677 -5.411 10.250 1.00 87.38 189 LEU A N 1
ATOM 1523 C CA . LEU A 1 189 ? -11.269 -5.128 10.505 1.00 87.38 189 LEU A CA 1
ATOM 1524 C C . LEU A 1 189 ? -10.443 -6.292 9.970 1.00 87.38 189 LEU A C 1
ATOM 1526 O O . LEU A 1 189 ? -10.712 -7.420 10.347 1.00 87.38 189 LEU A O 1
ATOM 1530 N N . ILE A 1 190 ? -9.468 -6.044 9.095 1.00 82.81 190 ILE A N 1
ATOM 1531 C CA . ILE A 1 190 ? -8.615 -7.115 8.552 1.00 82.81 190 ILE A CA 1
ATOM 1532 C C . ILE A 1 190 ? -7.241 -7.190 9.223 1.00 82.81 190 ILE A C 1
ATOM 1534 O O . ILE A 1 190 ? -6.629 -8.249 9.199 1.00 82.81 190 ILE A O 1
ATOM 1538 N N . GLY A 1 191 ? -6.754 -6.124 9.862 1.00 80.56 191 GLY A N 1
ATOM 1539 C CA . GLY A 1 191 ? -5.381 -6.069 10.375 1.00 80.56 191 GLY A CA 1
ATOM 1540 C C . GLY A 1 191 ? -4.364 -5.693 9.293 1.00 80.56 191 GLY A C 1
ATOM 1541 O O . GLY A 1 191 ? -4.539 -6.002 8.113 1.00 80.56 191 GLY A O 1
ATOM 1542 N N . ASN A 1 192 ? -3.286 -5.012 9.691 1.00 77.81 192 ASN A N 1
ATOM 1543 C CA . ASN A 1 192 ? -2.259 -4.527 8.760 1.00 77.81 192 ASN A CA 1
ATOM 1544 C C . ASN A 1 192 ? -1.537 -5.670 8.021 1.00 77.81 192 ASN A C 1
ATOM 1546 O O . ASN A 1 192 ? -1.336 -5.603 6.817 1.00 77.81 192 ASN A O 1
ATOM 1550 N N . GLU A 1 193 ? -1.229 -6.749 8.734 1.00 72.38 193 GLU A N 1
ATOM 1551 C CA . GLU A 1 193 ? -0.626 -7.996 8.228 1.00 72.38 193 GLU A CA 1
ATOM 1552 C C . GLU A 1 193 ? -1.432 -8.721 7.129 1.00 72.38 193 GLU A C 1
ATOM 1554 O O . GLU A 1 193 ? -0.888 -9.548 6.400 1.00 72.38 193 GLU A O 1
ATOM 1559 N N . ASN A 1 194 ? -2.734 -8.435 7.019 1.00 79.69 194 ASN A N 1
ATOM 1560 C CA . ASN A 1 194 ? -3.626 -9.013 6.013 1.00 79.69 194 ASN A CA 1
ATOM 1561 C C . ASN A 1 194 ? -3.893 -8.038 4.851 1.00 79.69 194 ASN A C 1
ATOM 1563 O O . ASN A 1 194 ? -4.557 -8.404 3.881 1.00 79.69 194 ASN A O 1
ATOM 1567 N N . LEU A 1 195 ? -3.380 -6.802 4.913 1.00 83.25 195 LEU A N 1
ATOM 1568 C CA . LEU A 1 195 ? -3.468 -5.828 3.826 1.00 83.25 195 LEU A CA 1
ATOM 1569 C C . LEU A 1 195 ? -2.357 -6.078 2.795 1.00 83.25 195 LEU A C 1
ATOM 1571 O O . LEU A 1 195 ? -1.450 -5.270 2.621 1.00 83.25 195 LEU A O 1
ATOM 1575 N N . THR A 1 196 ? -2.423 -7.213 2.103 1.00 81.75 196 THR A N 1
ATOM 1576 C CA . THR A 1 196 ? -1.475 -7.559 1.031 1.00 81.75 196 THR A CA 1
ATOM 1577 C C . THR A 1 196 ? -1.837 -6.854 -0.289 1.00 81.75 196 THR A C 1
ATOM 1579 O O . THR A 1 196 ? -2.977 -6.398 -0.446 1.00 81.75 196 THR A O 1
ATOM 1582 N N . PRO A 1 197 ? -0.926 -6.773 -1.282 1.00 80.19 197 PRO A N 1
ATOM 1583 C CA . PRO A 1 197 ? -1.233 -6.179 -2.588 1.00 80.19 197 PRO A CA 1
ATOM 1584 C C . PRO A 1 197 ? -2.450 -6.822 -3.270 1.00 80.19 197 PRO A C 1
ATOM 1586 O O . PRO A 1 197 ? -3.276 -6.120 -3.852 1.00 80.19 197 PRO A O 1
ATOM 1589 N N . GLU A 1 198 ? -2.603 -8.141 -3.149 1.00 78.19 198 GLU A N 1
ATOM 1590 C CA . GLU A 1 198 ? -3.720 -8.895 -3.721 1.00 78.19 198 GLU A CA 1
ATOM 1591 C C . GLU A 1 198 ? -5.040 -8.542 -3.030 1.00 78.19 198 GLU A C 1
ATOM 1593 O O . GLU A 1 198 ? -6.081 -8.459 -3.683 1.00 78.19 198 GLU A O 1
ATOM 1598 N N . ILE A 1 199 ? -5.016 -8.303 -1.714 1.00 85.88 199 ILE A N 1
ATOM 1599 C CA . ILE A 1 199 ? -6.190 -7.854 -0.959 1.00 85.88 199 ILE A CA 1
ATOM 1600 C C . ILE A 1 199 ? -6.555 -6.417 -1.324 1.00 85.88 199 ILE A C 1
ATOM 1602 O O . ILE A 1 199 ? -7.734 -6.135 -1.536 1.00 85.88 199 ILE A O 1
ATOM 1606 N N . VAL A 1 200 ? -5.579 -5.518 -1.484 1.00 86.88 200 VAL A N 1
ATOM 1607 C CA . VAL A 1 200 ? -5.834 -4.153 -1.975 1.00 86.88 200 VAL A CA 1
ATOM 1608 C C . VAL A 1 200 ? -6.461 -4.190 -3.371 1.00 86.88 200 VAL A C 1
ATOM 1610 O O . VAL A 1 200 ? -7.464 -3.516 -3.620 1.00 86.88 200 VAL A O 1
ATOM 1613 N N . GLU A 1 201 ? -5.918 -5.004 -4.277 1.00 89.00 201 GLU A N 1
ATOM 1614 C CA . GLU A 1 201 ? -6.490 -5.207 -5.607 1.00 89.00 201 GLU A CA 1
ATOM 1615 C C . GLU A 1 201 ? -7.915 -5.771 -5.533 1.00 89.00 201 GLU A C 1
ATOM 1617 O O . GLU A 1 201 ? -8.802 -5.311 -6.260 1.00 89.00 201 GLU A O 1
ATOM 1622 N N . TYR A 1 202 ? -8.160 -6.729 -4.638 1.00 87.88 202 TYR A N 1
ATOM 1623 C CA . TYR A 1 202 ? -9.480 -7.315 -4.432 1.00 87.88 202 TYR A CA 1
ATOM 1624 C C . TYR A 1 202 ? -10.495 -6.277 -3.943 1.00 87.88 202 TYR A C 1
ATOM 1626 O O . TYR A 1 202 ? -11.566 -6.140 -4.538 1.00 87.88 202 TYR A O 1
ATOM 1634 N N . ILE A 1 203 ? -10.140 -5.491 -2.919 1.00 92.38 203 ILE A N 1
ATOM 1635 C CA . ILE A 1 203 ? -10.959 -4.390 -2.389 1.00 92.38 203 ILE A CA 1
ATOM 1636 C C . ILE A 1 203 ? -11.300 -3.406 -3.508 1.00 92.38 203 ILE A C 1
ATOM 1638 O O . ILE A 1 203 ? -12.457 -3.004 -3.645 1.00 92.38 203 ILE A O 1
ATOM 1642 N N . HIS A 1 204 ? -10.315 -3.051 -4.335 1.00 92.69 204 HIS A N 1
ATOM 1643 C CA . HIS A 1 204 ? -10.499 -2.139 -5.455 1.00 92.69 204 HIS A CA 1
ATOM 1644 C C . HIS A 1 204 ? -11.464 -2.698 -6.507 1.00 92.69 204 HIS A C 1
ATOM 1646 O O . HIS A 1 204 ? -12.466 -2.057 -6.824 1.00 92.69 204 HIS A O 1
ATOM 1652 N N . LYS A 1 205 ? -11.211 -3.915 -7.004 1.00 87.06 205 LYS A N 1
ATOM 1653 C CA . LYS A 1 205 ? -12.016 -4.554 -8.059 1.00 87.06 205 LYS A CA 1
ATOM 1654 C C . LYS A 1 205 ? -13.444 -4.863 -7.613 1.00 87.06 205 LYS A C 1
ATOM 1656 O O . LYS A 1 205 ? -14.367 -4.755 -8.415 1.00 87.06 205 LYS A O 1
ATOM 1661 N N . LYS A 1 206 ? -13.638 -5.240 -6.348 1.00 88.88 206 LYS A N 1
ATOM 1662 C CA . LYS A 1 206 ? -14.960 -5.528 -5.768 1.00 88.88 206 LYS A CA 1
ATOM 1663 C C . LYS A 1 206 ? -15.656 -4.294 -5.195 1.00 88.88 206 LYS A C 1
ATOM 1665 O O . LYS A 1 206 ? -16.737 -4.428 -4.631 1.00 88.88 206 LYS A O 1
ATOM 1670 N N . GLN A 1 207 ? -15.050 -3.113 -5.329 1.00 89.31 207 GLN A N 1
ATOM 1671 C CA . GLN A 1 207 ? -15.577 -1.844 -4.824 1.00 89.31 207 GLN A CA 1
ATOM 1672 C C . GLN A 1 207 ? -15.941 -1.896 -3.331 1.00 89.31 207 GLN A C 1
ATOM 1674 O O . GLN A 1 207 ? -16.990 -1.418 -2.894 1.00 89.31 207 GLN A O 1
ATOM 1679 N N . ARG A 1 208 ? -15.070 -2.518 -2.530 1.00 90.94 208 ARG A N 1
ATOM 1680 C CA . ARG A 1 208 ? -15.284 -2.729 -1.094 1.00 90.94 208 ARG A CA 1
ATOM 1681 C C . ARG A 1 208 ? -14.588 -1.677 -0.246 1.00 90.94 208 ARG A C 1
ATOM 1683 O O . ARG A 1 208 ? -13.854 -0.811 -0.723 1.00 90.94 208 ARG A O 1
ATOM 1690 N N . LYS A 1 209 ? -14.877 -1.763 1.047 1.00 90.94 209 LYS A N 1
ATOM 1691 C CA . LYS A 1 209 ? -14.310 -0.954 2.116 1.00 90.94 209 LYS A CA 1
ATOM 1692 C C . LYS A 1 209 ? -14.053 -1.863 3.303 1.00 90.94 209 LYS A C 1
ATOM 1694 O O . LYS A 1 209 ? -14.924 -2.658 3.650 1.00 90.94 209 LYS A O 1
ATOM 1699 N N . VAL A 1 210 ? -12.890 -1.708 3.919 1.00 92.50 210 VAL A N 1
ATOM 1700 C CA . VAL A 1 210 ? -12.484 -2.452 5.112 1.00 92.50 210 VAL A CA 1
ATOM 1701 C C . VAL A 1 210 ? -11.804 -1.511 6.098 1.00 92.50 210 VAL A C 1
ATOM 1703 O O . VAL A 1 210 ? -11.299 -0.447 5.729 1.00 92.50 210 VAL A O 1
ATOM 1706 N N . GLY A 1 211 ? -11.796 -1.899 7.363 1.00 90.25 211 GLY A N 1
ATOM 1707 C CA . GLY A 1 211 ? -10.943 -1.305 8.373 1.00 90.25 211 GLY A CA 1
ATOM 1708 C C . GLY A 1 211 ? -9.630 -2.069 8.495 1.00 90.25 211 GLY A C 1
ATOM 1709 O O . GLY A 1 211 ? -9.579 -3.281 8.305 1.00 90.25 211 GLY A O 1
ATOM 1710 N N . ILE A 1 212 ? -8.557 -1.353 8.806 1.00 88.25 212 ILE A N 1
ATOM 1711 C CA . ILE A 1 212 ? -7.229 -1.940 8.998 1.00 88.25 212 ILE A CA 1
ATOM 1712 C C . ILE A 1 212 ? -6.988 -2.210 10.473 1.00 88.25 212 ILE A C 1
ATOM 1714 O O . ILE A 1 212 ? -6.684 -3.328 10.863 1.00 88.25 212 ILE A O 1
ATOM 1718 N N . GLU A 1 213 ? -7.170 -1.191 11.301 1.00 82.81 213 GLU A N 1
ATOM 1719 C CA . GLU A 1 213 ? -6.930 -1.253 12.736 1.00 82.81 213 GLU A CA 1
ATOM 1720 C C . GLU A 1 213 ? -7.812 -0.232 13.454 1.00 82.81 213 GLU A C 1
ATOM 1722 O O . GLU A 1 213 ? -8.308 0.724 12.846 1.00 82.81 213 GLU A O 1
ATOM 1727 N N . LYS A 1 214 ? -8.001 -0.425 14.759 1.00 82.94 214 LYS A N 1
ATOM 1728 C CA . LYS A 1 214 ? -8.574 0.604 15.626 1.00 82.94 214 LYS A CA 1
ATOM 1729 C C . LYS A 1 214 ? -7.535 1.682 15.924 1.00 82.94 214 LYS A C 1
ATOM 1731 O O . LYS A 1 214 ? -6.347 1.390 16.060 1.00 82.94 214 LYS A O 1
ATOM 1736 N N . LEU A 1 215 ? -8.000 2.917 16.064 1.00 76.56 215 LEU A N 1
ATOM 1737 C CA . LEU A 1 215 ? -7.172 4.015 16.556 1.00 76.56 215 LEU A CA 1
ATOM 1738 C C . LEU A 1 215 ? -6.941 3.842 18.062 1.00 76.56 215 LEU A C 1
ATOM 1740 O O . LEU A 1 215 ? -7.847 3.435 18.789 1.00 76.56 215 LEU A O 1
ATOM 1744 N N . ASN A 1 216 ? -5.728 4.133 18.534 1.00 70.38 216 ASN A N 1
ATOM 1745 C CA . ASN A 1 216 ? -5.428 4.114 19.966 1.00 70.38 216 ASN A CA 1
ATOM 1746 C C . ASN A 1 216 ? -5.919 5.399 20.654 1.00 70.38 216 ASN A C 1
ATOM 1748 O O . ASN A 1 216 ? -6.269 6.378 20.000 1.00 70.38 216 ASN A O 1
ATOM 1752 N N . GLU A 1 217 ? -5.923 5.421 21.987 1.00 68.69 217 GLU A N 1
ATOM 1753 C CA . GLU A 1 217 ? -6.426 6.571 22.747 1.00 68.69 217 GLU A CA 1
ATOM 1754 C C . GLU A 1 217 ? -5.692 7.884 22.453 1.00 68.69 217 GLU A C 1
ATOM 1756 O O . GLU A 1 217 ? -6.313 8.941 22.495 1.00 68.69 217 GLU A O 1
ATOM 1761 N N . ASN A 1 218 ? -4.391 7.842 22.160 1.00 66.69 218 ASN A N 1
ATOM 1762 C CA . ASN A 1 218 ? -3.607 9.043 21.864 1.00 66.69 218 ASN A CA 1
ATOM 1763 C C . ASN A 1 218 ? -3.974 9.610 20.487 1.00 66.69 218 ASN A C 1
ATOM 1765 O O . ASN A 1 218 ? -4.186 10.813 20.351 1.00 66.69 218 ASN A O 1
ATOM 1769 N N . GLU A 1 219 ? -4.120 8.739 19.487 1.00 68.75 219 GLU A N 1
ATOM 1770 C CA . GLU A 1 219 ? -4.600 9.089 18.152 1.00 68.75 219 GLU A CA 1
ATOM 1771 C C . GLU A 1 219 ? -6.043 9.603 18.233 1.00 68.75 219 GLU A C 1
ATOM 1773 O O . GLU A 1 219 ? -6.360 10.653 17.687 1.00 68.75 219 GLU A O 1
ATOM 1778 N N . ILE A 1 220 ? -6.908 8.936 18.998 1.00 70.88 220 ILE A N 1
ATOM 1779 C CA . ILE A 1 220 ? -8.280 9.384 19.256 1.00 70.88 220 ILE A CA 1
ATOM 1780 C C . ILE A 1 220 ? -8.291 10.760 19.925 1.00 70.88 220 ILE A C 1
ATOM 1782 O O . ILE A 1 220 ? -9.028 11.627 19.488 1.00 70.88 220 ILE A O 1
ATOM 1786 N N . LYS A 1 221 ? -7.476 11.016 20.953 1.00 69.94 221 LYS A N 1
ATOM 1787 C CA . LYS A 1 221 ? -7.414 12.338 21.605 1.00 69.94 221 LYS A CA 1
ATOM 1788 C C . LYS A 1 221 ? -6.933 13.430 20.645 1.00 69.94 221 LYS A C 1
ATOM 1790 O O . LYS A 1 221 ? -7.386 14.568 20.740 1.00 69.94 221 LYS A O 1
ATOM 1795 N N . ALA A 1 222 ? -6.059 13.092 19.696 1.00 67.12 222 ALA A N 1
ATOM 1796 C CA . ALA A 1 222 ? -5.583 14.026 18.678 1.00 67.12 222 ALA A CA 1
ATOM 1797 C C . ALA A 1 222 ? -6.667 14.415 17.649 1.00 67.12 222 ALA A C 1
ATOM 1799 O O . ALA A 1 222 ? -6.531 15.441 16.967 1.00 67.12 222 ALA A O 1
ATOM 1800 N N . PHE A 1 223 ? -7.751 13.641 17.532 1.00 67.00 223 PHE A N 1
ATOM 1801 C CA . PHE A 1 223 ? -8.828 13.852 16.565 1.00 67.00 223 PHE A CA 1
ATOM 1802 C C . PHE A 1 223 ? -10.189 13.883 17.261 1.00 67.00 223 PHE A C 1
ATOM 1804 O O . PHE A 1 223 ? -10.631 12.899 17.831 1.00 67.00 223 PHE A O 1
ATOM 1811 N N . ASN A 1 224 ? -10.907 15.002 17.172 1.00 69.88 224 ASN A N 1
ATOM 1812 C CA . ASN A 1 224 ? -12.205 15.181 17.830 1.00 69.88 224 ASN A CA 1
ATOM 1813 C C . ASN A 1 224 ? -13.333 14.362 17.153 1.00 69.88 224 ASN A C 1
ATOM 1815 O O . ASN A 1 224 ? -14.216 14.925 16.509 1.00 69.88 224 ASN A O 1
ATOM 1819 N N . PHE A 1 225 ? -13.255 13.029 17.211 1.00 71.81 225 PHE A N 1
ATOM 1820 C CA . PHE A 1 225 ? -14.240 12.106 16.648 1.00 71.81 225 PHE A CA 1
ATOM 1821 C C . PHE A 1 225 ? -15.559 12.170 17.421 1.00 71.81 225 PHE A C 1
ATOM 1823 O O . PHE A 1 225 ? -15.559 12.247 18.646 1.00 71.81 225 PHE A O 1
ATOM 1830 N N . GLU A 1 226 ? -16.681 12.035 16.712 1.00 70.00 226 GLU A N 1
ATOM 1831 C CA . GLU A 1 226 ? -18.012 11.984 17.327 1.00 70.00 226 GLU A CA 1
ATOM 1832 C C . GLU A 1 226 ? -18.219 10.676 18.117 1.00 70.00 226 GLU A C 1
ATOM 1834 O O . GLU A 1 226 ? -18.804 10.682 19.197 1.00 70.00 226 GLU A O 1
ATOM 1839 N N . TYR A 1 227 ? -17.665 9.554 17.629 1.00 73.56 227 TYR A N 1
ATOM 1840 C CA . TYR A 1 227 ? -17.769 8.236 18.276 1.00 73.56 227 TYR A CA 1
ATOM 1841 C C . TYR A 1 227 ? -16.386 7.615 18.541 1.00 73.56 227 TYR A C 1
ATOM 1843 O O . TYR A 1 227 ? -16.036 6.610 17.911 1.00 73.56 227 TYR A O 1
ATOM 1851 N N . PRO A 1 228 ? -15.569 8.169 19.450 1.00 73.19 228 PRO A N 1
ATOM 1852 C CA . PRO A 1 228 ? -14.157 7.804 19.618 1.00 73.19 228 PRO A CA 1
ATOM 1853 C C . PRO A 1 228 ? -13.918 6.302 19.849 1.00 73.19 228 PRO A C 1
ATOM 1855 O O . PRO A 1 228 ? -12.951 5.747 19.343 1.00 73.19 228 PRO A O 1
ATOM 1858 N N . LYS A 1 229 ? -14.842 5.601 20.522 1.00 76.56 229 LYS A N 1
ATOM 1859 C CA . LYS A 1 229 ? -14.756 4.145 20.763 1.00 76.56 229 LYS A CA 1
ATOM 1860 C C . LYS A 1 229 ? -14.805 3.288 19.488 1.00 76.56 229 LYS A C 1
ATOM 1862 O O . LYS A 1 229 ? -14.328 2.157 19.485 1.00 76.56 229 LYS A O 1
ATOM 1867 N N . ASN A 1 230 ? -15.376 3.827 18.412 1.00 77.50 230 ASN A N 1
ATOM 1868 C CA . ASN A 1 230 ? -15.496 3.165 17.112 1.00 77.50 230 ASN A CA 1
ATOM 1869 C C . ASN A 1 230 ? -14.432 3.641 16.112 1.00 77.50 230 ASN A C 1
ATOM 1871 O O . ASN A 1 230 ? -14.522 3.297 14.932 1.00 77.50 230 ASN A O 1
ATOM 1875 N N . ALA A 1 231 ? -13.472 4.458 16.560 1.00 81.19 231 ALA A N 1
ATOM 1876 C CA . ALA A 1 231 ? -12.465 5.069 15.710 1.00 81.19 231 ALA A CA 1
ATOM 1877 C C . ALA A 1 231 ? -11.543 4.013 15.094 1.00 81.19 231 ALA A C 1
ATOM 1879 O O . ALA A 1 231 ? -10.899 3.230 15.795 1.00 81.19 231 ALA A O 1
ATOM 1880 N N . LYS A 1 232 ? -11.486 3.993 13.762 1.00 86.75 232 LYS A N 1
ATOM 1881 C CA . LYS A 1 232 ? -10.712 3.013 12.997 1.00 86.75 232 LYS A CA 1
ATOM 1882 C C . LYS A 1 232 ? -10.086 3.612 11.748 1.00 86.75 232 LYS A C 1
ATOM 1884 O O . LYS A 1 232 ? -10.642 4.520 11.124 1.00 86.75 232 LYS A O 1
ATOM 1889 N N . ILE A 1 233 ? -8.936 3.065 11.374 1.00 88.94 233 ILE A N 1
ATOM 1890 C CA . ILE A 1 233 ? -8.290 3.326 10.093 1.00 88.94 233 ILE A CA 1
ATOM 1891 C C . ILE A 1 233 ? -9.039 2.550 9.013 1.00 88.94 233 ILE A C 1
ATOM 1893 O O . ILE A 1 233 ? -9.282 1.355 9.162 1.00 88.94 233 ILE A O 1
ATOM 1897 N N . ILE A 1 234 ? -9.385 3.221 7.921 1.00 92.19 234 ILE A N 1
ATOM 1898 C CA . ILE A 1 234 ? -10.192 2.678 6.832 1.00 92.19 234 ILE A CA 1
ATOM 1899 C C . ILE A 1 234 ? -9.435 2.782 5.511 1.00 92.19 234 ILE A C 1
ATOM 1901 O O . ILE A 1 234 ? -8.824 3.809 5.215 1.00 92.19 234 ILE A O 1
ATOM 1905 N N . ILE A 1 235 ? -9.587 1.762 4.668 1.00 94.94 235 ILE A N 1
ATOM 1906 C CA . ILE A 1 235 ? -9.284 1.845 3.240 1.00 94.94 235 ILE A CA 1
ATOM 1907 C C . ILE A 1 235 ? -10.522 1.454 2.427 1.00 94.94 235 ILE A C 1
ATOM 1909 O O . ILE A 1 235 ? -11.210 0.477 2.732 1.00 94.94 235 ILE A O 1
ATOM 1913 N N . ASP A 1 236 ? -10.832 2.242 1.400 1.00 93.44 236 ASP A N 1
ATOM 1914 C CA . ASP A 1 236 ? -11.913 1.958 0.462 1.00 93.44 236 ASP A CA 1
ATOM 1915 C C . ASP A 1 236 ? -11.424 1.979 -0.986 1.00 93.44 236 ASP A C 1
ATOM 1917 O O . ASP A 1 236 ? -10.355 2.503 -1.318 1.00 93.44 236 ASP A O 1
ATOM 1921 N N . TYR A 1 237 ? -12.232 1.391 -1.865 1.00 92.50 237 TYR A N 1
ATOM 1922 C CA . TYR A 1 237 ? -11.935 1.351 -3.289 1.00 92.50 237 TYR A CA 1
ATOM 1923 C C . TYR A 1 237 ? -11.794 2.748 -3.911 1.00 92.50 237 TYR A C 1
ATOM 1925 O O . TYR A 1 237 ? -11.081 2.883 -4.899 1.00 92.50 237 TYR A O 1
ATOM 1933 N N . GLN A 1 238 ? -12.441 3.785 -3.361 1.00 91.94 238 GLN A N 1
ATOM 1934 C CA . GLN A 1 238 ? -12.395 5.138 -3.920 1.00 91.94 238 GLN A CA 1
ATOM 1935 C C . GLN A 1 238 ? -11.024 5.779 -3.703 1.00 91.94 238 GLN A C 1
ATOM 1937 O O . GLN A 1 238 ? -10.495 6.396 -4.627 1.00 91.94 238 GLN A O 1
ATOM 1942 N N . GLY A 1 239 ? -10.436 5.618 -2.515 1.00 95.06 239 GLY A N 1
ATOM 1943 C CA . GLY A 1 239 ? -9.071 6.054 -2.224 1.00 95.06 239 GLY A CA 1
ATOM 1944 C C . GLY A 1 239 ? -8.045 5.310 -3.079 1.00 95.06 239 GLY A C 1
ATOM 1945 O O . GLY A 1 239 ? -7.169 5.936 -3.678 1.00 95.06 239 GLY A O 1
ATOM 1946 N N . ILE A 1 240 ? -8.209 3.989 -3.224 1.00 94.12 240 ILE A N 1
ATOM 1947 C CA . ILE A 1 240 ? -7.350 3.160 -4.086 1.00 94.12 240 ILE A CA 1
ATOM 1948 C C . ILE A 1 240 ? -7.448 3.617 -5.549 1.00 94.12 240 ILE A C 1
ATOM 1950 O O . ILE A 1 240 ? -6.437 3.922 -6.182 1.00 94.12 240 ILE A O 1
ATOM 1954 N N . GLN A 1 241 ? -8.669 3.733 -6.075 1.00 94.00 241 GLN A N 1
ATOM 1955 C CA . GLN A 1 241 ? -8.935 4.188 -7.438 1.00 94.00 241 GLN A CA 1
ATOM 1956 C C . GLN A 1 241 ? -8.372 5.592 -7.675 1.00 94.00 241 GLN A C 1
ATOM 1958 O O . GLN A 1 241 ? -7.795 5.852 -8.729 1.00 94.00 241 GLN A O 1
ATOM 1963 N N . HIS A 1 242 ? -8.519 6.505 -6.711 1.00 93.44 242 HIS A N 1
ATOM 1964 C CA . HIS A 1 242 ? -7.993 7.862 -6.816 1.00 93.44 242 HIS A CA 1
ATOM 1965 C C . HIS A 1 242 ? -6.463 7.862 -6.927 1.00 93.44 242 HIS A C 1
ATOM 1967 O O . HIS A 1 242 ? -5.927 8.470 -7.858 1.00 93.44 242 HIS A O 1
ATOM 1973 N N . ALA A 1 243 ? -5.775 7.138 -6.038 1.00 93.12 243 ALA A N 1
ATOM 1974 C CA . ALA A 1 243 ? -4.321 7.015 -6.058 1.00 93.12 243 ALA A CA 1
ATOM 1975 C C . ALA A 1 243 ? -3.824 6.419 -7.386 1.00 93.12 243 ALA A C 1
ATOM 1977 O O . ALA A 1 243 ? -2.927 6.974 -8.017 1.00 93.12 243 ALA A O 1
ATOM 1978 N N . LEU A 1 244 ? -4.455 5.350 -7.879 1.00 87.44 244 LEU A N 1
ATOM 1979 C CA . LEU A 1 244 ? -4.063 4.704 -9.137 1.00 87.44 244 LEU A CA 1
ATOM 1980 C C . LEU A 1 244 ? -4.387 5.552 -10.375 1.00 87.44 244 LEU A C 1
ATOM 1982 O O . LEU A 1 244 ? -3.592 5.606 -11.309 1.00 87.44 244 LEU A O 1
ATOM 1986 N N . ASN A 1 245 ? -5.511 6.268 -10.391 1.00 87.44 245 ASN A N 1
ATOM 1987 C CA . ASN A 1 245 ? -5.875 7.113 -11.532 1.00 87.44 245 ASN A CA 1
ATOM 1988 C C . ASN A 1 245 ? -4.972 8.336 -11.659 1.00 87.44 245 ASN A C 1
ATOM 1990 O O . ASN A 1 245 ? -4.675 8.769 -12.772 1.00 87.44 245 ASN A O 1
ATOM 1994 N N . LYS A 1 246 ? -4.559 8.922 -10.531 1.00 87.56 246 LYS A N 1
ATOM 1995 C CA . LYS A 1 246 ? -3.712 10.119 -10.519 1.00 87.56 246 LYS A CA 1
ATOM 1996 C C . LYS A 1 246 ? -2.230 9.780 -10.558 1.00 87.56 246 LYS A C 1
ATOM 1998 O O . LYS A 1 246 ? -1.478 10.451 -11.260 1.00 87.56 246 LYS A O 1
ATOM 2003 N N . HIS A 1 247 ? -1.818 8.714 -9.888 1.00 88.25 247 HIS A N 1
ATOM 2004 C CA . HIS A 1 247 ? -0.408 8.411 -9.657 1.00 88.25 247 HIS A CA 1
ATOM 2005 C C . HIS A 1 247 ? -0.022 6.985 -10.046 1.00 88.25 247 HIS A C 1
ATOM 2007 O O . HIS A 1 247 ? 1.129 6.622 -9.869 1.00 88.25 247 HIS A O 1
ATOM 2013 N N . GLY A 1 248 ? -0.927 6.166 -10.582 1.00 81.00 248 GLY A N 1
ATOM 2014 C CA . GLY A 1 248 ? -0.609 4.806 -11.016 1.00 81.00 248 GLY A CA 1
ATOM 2015 C C . GLY A 1 248 ? 0.146 4.734 -12.340 1.00 81.00 248 GLY A C 1
ATOM 2016 O O . GLY A 1 248 ? 0.269 5.718 -13.062 1.00 81.00 248 GLY A O 1
ATOM 2017 N N . VAL A 1 249 ? 0.626 3.536 -12.687 1.00 78.19 249 VAL A N 1
ATOM 2018 C CA . VAL A 1 249 ? 1.488 3.277 -13.865 1.00 78.19 249 VAL A CA 1
ATOM 2019 C C . VAL A 1 249 ? 0.926 3.854 -15.170 1.00 78.19 249 VAL A C 1
ATOM 2021 O O . VAL A 1 249 ? 1.681 4.348 -16.005 1.00 78.19 249 VAL A O 1
ATOM 2024 N N . ASN A 1 250 ? -0.398 3.837 -15.324 1.00 74.31 250 ASN A N 1
ATOM 2025 C CA . ASN A 1 250 ? -1.081 4.303 -16.530 1.00 74.31 250 ASN A CA 1
ATOM 2026 C C . ASN A 1 250 ? -1.564 5.762 -16.444 1.00 74.31 250 ASN A C 1
ATOM 2028 O O . ASN A 1 250 ? -2.192 6.246 -17.388 1.00 74.31 250 ASN A O 1
ATOM 2032 N N . SER A 1 251 ? -1.302 6.471 -15.341 1.00 80.88 251 SER A N 1
ATOM 2033 C CA . SER A 1 251 ? -1.783 7.839 -15.155 1.00 80.88 251 SER A CA 1
ATOM 2034 C C . SER A 1 251 ? -1.070 8.826 -16.077 1.00 80.88 251 SER A C 1
ATOM 2036 O O . SER A 1 251 ? 0.093 8.648 -16.453 1.00 80.88 251 SER A O 1
ATOM 2038 N N . ALA A 1 252 ? -1.763 9.915 -16.417 1.00 73.06 252 ALA A N 1
ATOM 2039 C CA . ALA A 1 252 ? -1.169 11.006 -17.184 1.00 73.06 252 ALA A CA 1
ATOM 2040 C C . ALA A 1 252 ? 0.068 11.586 -16.473 1.00 73.06 252 ALA A C 1
ATOM 2042 O O . ALA A 1 252 ? 1.068 11.853 -17.127 1.00 73.06 252 ALA A O 1
ATOM 2043 N N . ASN A 1 253 ? 0.046 11.700 -15.142 1.00 71.31 253 ASN A N 1
ATOM 2044 C CA . ASN A 1 253 ? 1.165 12.250 -14.370 1.00 71.31 253 ASN A CA 1
ATOM 2045 C C . ASN A 1 253 ? 2.417 11.366 -14.449 1.00 71.31 253 ASN A C 1
ATOM 2047 O O . ASN A 1 253 ? 3.529 11.874 -14.579 1.00 71.31 253 ASN A O 1
ATOM 2051 N N . VAL A 1 254 ? 2.257 10.041 -14.425 1.00 73.25 254 VAL A N 1
ATOM 2052 C CA . VAL A 1 254 ? 3.388 9.114 -14.571 1.00 73.25 254 VAL A CA 1
ATOM 2053 C C . VAL A 1 254 ? 3.899 9.120 -16.010 1.00 73.25 254 VAL A C 1
ATOM 2055 O O . VAL A 1 254 ? 5.104 9.236 -16.237 1.00 73.25 254 VAL A O 1
ATOM 2058 N N . ARG A 1 255 ? 2.988 9.063 -16.989 1.00 74.12 255 ARG A N 1
ATOM 2059 C CA . ARG A 1 255 ? 3.335 9.025 -18.417 1.00 74.12 255 ARG A CA 1
ATOM 2060 C C . ARG A 1 255 ? 3.982 10.315 -18.922 1.00 74.12 255 ARG A C 1
ATOM 2062 O O . ARG A 1 255 ? 4.864 10.241 -19.770 1.00 74.12 255 ARG A O 1
ATOM 2069 N N . LEU A 1 256 ? 3.542 11.474 -18.432 1.00 68.81 256 LEU A N 1
ATOM 2070 C CA . LEU A 1 256 ? 3.979 12.788 -18.917 1.00 68.81 256 LEU A CA 1
ATOM 2071 C C . LEU A 1 256 ? 5.073 13.405 -18.039 1.00 68.81 256 LEU A C 1
ATOM 2073 O O . LEU A 1 256 ? 6.022 13.979 -18.566 1.00 68.81 256 LEU A O 1
ATOM 2077 N N . SER A 1 257 ? 4.980 13.256 -16.715 1.00 61.41 257 SER A N 1
ATOM 2078 C CA . SER A 1 257 ? 5.830 13.989 -15.763 1.00 61.41 257 SER A CA 1
ATOM 2079 C C . SER A 1 257 ? 6.944 13.140 -15.140 1.00 61.41 257 SER A C 1
ATOM 2081 O O . SER A 1 257 ? 7.641 13.614 -14.245 1.00 61.41 257 SER A O 1
ATOM 2083 N N . LYS A 1 258 ? 7.136 11.887 -15.589 1.00 64.62 258 LYS A N 1
ATOM 2084 C CA . LYS A 1 258 ? 8.128 10.928 -15.046 1.00 64.62 258 LYS A CA 1
ATOM 2085 C C . LYS A 1 258 ? 8.021 10.743 -13.521 1.00 64.62 258 LYS A C 1
ATOM 2087 O O . LYS A 1 258 ? 9.022 10.457 -12.855 1.00 64.62 258 LYS A O 1
ATOM 2092 N N . GLN A 1 259 ? 6.816 10.924 -12.978 1.00 69.50 259 GLN A N 1
ATOM 2093 C CA . GLN A 1 259 ? 6.512 10.639 -11.580 1.00 69.50 259 GLN A CA 1
ATOM 2094 C C . GLN A 1 259 ? 6.670 9.134 -11.333 1.00 69.50 259 GLN A C 1
ATOM 2096 O O . GLN A 1 259 ? 6.346 8.319 -12.199 1.00 69.50 259 GLN A O 1
ATOM 2101 N N . LEU A 1 260 ? 7.180 8.753 -10.162 1.00 75.56 260 LEU A N 1
ATOM 2102 C CA . LEU A 1 260 ? 7.210 7.348 -9.768 1.00 75.56 260 LEU A CA 1
ATOM 2103 C C . LEU A 1 260 ? 5.772 6.853 -9.565 1.00 75.56 260 LEU A C 1
ATOM 2105 O O . LEU A 1 260 ? 5.013 7.506 -8.846 1.00 75.56 260 LEU A O 1
ATOM 2109 N N . PRO A 1 261 ? 5.382 5.728 -10.185 1.00 82.62 261 PRO A N 1
ATOM 2110 C CA . PRO A 1 261 ? 4.018 5.259 -10.078 1.00 82.62 261 PRO A CA 1
ATOM 2111 C C . PRO A 1 261 ? 3.712 4.661 -8.709 1.00 82.62 261 PRO A C 1
ATOM 2113 O O . PRO A 1 261 ? 4.577 4.076 -8.055 1.00 82.62 261 PRO A O 1
ATOM 2116 N N . ILE A 1 262 ? 2.440 4.758 -8.345 1.00 86.25 262 ILE A N 1
ATOM 2117 C CA . ILE A 1 262 ? 1.797 4.051 -7.249 1.00 86.25 262 ILE A CA 1
ATOM 2118 C C . ILE A 1 262 ? 1.211 2.742 -7.766 1.00 86.25 262 ILE A C 1
ATOM 2120 O O . ILE A 1 262 ? 0.559 2.680 -8.809 1.00 86.25 262 ILE A O 1
ATOM 2124 N N . THR A 1 263 ? 1.449 1.681 -7.016 1.00 84.44 263 THR A N 1
ATOM 2125 C CA . THR A 1 263 ? 0.974 0.325 -7.283 1.00 84.44 263 THR A CA 1
ATOM 2126 C C . THR A 1 263 ? 0.143 -0.183 -6.108 1.00 84.44 263 THR A C 1
ATOM 2128 O O . THR A 1 263 ? 0.108 0.438 -5.045 1.00 84.44 263 THR A O 1
ATOM 2131 N N . TYR A 1 264 ? -0.512 -1.337 -6.262 1.00 81.69 264 TYR A N 1
ATOM 2132 C CA . TYR A 1 264 ? -1.168 -1.987 -5.124 1.00 81.69 264 TYR A CA 1
ATOM 2133 C C . TYR A 1 264 ? -0.188 -2.329 -4.005 1.00 81.69 264 TYR A C 1
ATOM 2135 O O . TYR A 1 264 ? -0.568 -2.269 -2.843 1.00 81.69 264 TYR A O 1
ATOM 2143 N N . THR A 1 265 ? 1.071 -2.617 -4.336 1.00 80.25 265 THR A N 1
ATOM 2144 C CA . THR A 1 265 ? 2.118 -2.862 -3.345 1.00 80.25 265 THR A CA 1
ATOM 2145 C C . THR A 1 265 ? 2.425 -1.621 -2.517 1.00 80.25 265 THR A C 1
ATOM 2147 O O . THR A 1 265 ? 2.526 -1.705 -1.296 1.00 80.25 265 THR A O 1
ATOM 2150 N N . ASP A 1 266 ? 2.502 -0.455 -3.158 1.00 84.88 266 ASP A N 1
ATOM 2151 C CA . ASP A 1 266 ? 2.702 0.805 -2.438 1.00 84.88 266 ASP A CA 1
ATOM 2152 C C . ASP A 1 266 ? 1.524 1.094 -1.503 1.00 84.88 266 ASP A C 1
ATOM 2154 O O . ASP A 1 266 ? 1.716 1.436 -0.337 1.00 84.88 266 ASP A O 1
ATOM 2158 N N . ILE A 1 267 ? 0.301 0.894 -2.001 1.00 89.25 267 ILE A N 1
ATOM 2159 C CA . ILE A 1 267 ? -0.918 1.103 -1.222 1.00 89.25 267 ILE A CA 1
ATOM 2160 C C . ILE A 1 267 ? -1.020 0.091 -0.077 1.00 89.25 267 ILE A C 1
ATOM 2162 O O . ILE A 1 267 ? -1.423 0.484 1.003 1.00 89.25 267 ILE A O 1
ATOM 2166 N N . ALA A 1 268 ? -0.628 -1.170 -0.256 1.00 86.19 268 ALA A N 1
ATOM 2167 C CA . ALA A 1 268 ? -0.589 -2.169 0.815 1.00 86.19 268 ALA A CA 1
ATOM 2168 C C . ALA A 1 268 ? 0.350 -1.746 1.960 1.00 86.19 268 ALA A C 1
ATOM 2170 O O . ALA A 1 268 ? 0.013 -1.864 3.134 1.00 86.19 268 ALA A O 1
ATOM 2171 N N . ASN A 1 269 ? 1.490 -1.140 1.623 1.00 85.69 269 ASN A N 1
ATOM 2172 C CA . ASN A 1 269 ? 2.489 -0.683 2.588 1.00 85.69 269 ASN A CA 1
ATOM 2173 C C . ASN A 1 269 ? 2.197 0.718 3.179 1.00 85.69 269 ASN A C 1
ATOM 2175 O O . ASN A 1 269 ? 3.011 1.259 3.928 1.00 85.69 269 ASN A O 1
ATOM 2179 N N . TYR A 1 270 ? 1.056 1.351 2.872 1.00 91.56 270 TYR A N 1
ATOM 2180 C CA . TYR A 1 270 ? 0.820 2.753 3.251 1.00 91.56 270 TYR A CA 1
ATOM 2181 C C . TYR A 1 270 ? 0.857 3.006 4.764 1.00 91.56 270 TYR A C 1
ATOM 2183 O O . TYR A 1 270 ? 1.293 4.073 5.195 1.00 91.56 270 TYR A O 1
ATOM 2191 N N . ARG A 1 271 ? 0.420 2.042 5.587 1.00 88.19 271 ARG A N 1
ATOM 2192 C CA . ARG A 1 271 ? 0.452 2.182 7.051 1.00 88.19 271 ARG A CA 1
ATOM 2193 C C . ARG A 1 271 ? 1.870 2.261 7.580 1.00 88.19 271 ARG A C 1
ATOM 2195 O O . ARG A 1 271 ? 2.127 3.064 8.466 1.00 88.19 271 ARG A O 1
ATOM 2202 N N . ASN A 1 272 ? 2.787 1.490 7.007 1.00 83.12 272 ASN A N 1
ATOM 2203 C CA . ASN A 1 272 ? 4.198 1.555 7.360 1.00 83.12 272 ASN A CA 1
ATOM 2204 C C . ASN A 1 272 ? 4.775 2.947 7.062 1.00 83.12 272 ASN A C 1
ATOM 2206 O O . ASN A 1 272 ? 5.491 3.509 7.885 1.00 83.12 272 ASN A O 1
ATOM 2210 N N . ILE A 1 273 ? 4.395 3.538 5.922 1.00 85.50 273 ILE A N 1
ATOM 2211 C CA . ILE A 1 273 ? 4.781 4.909 5.565 1.00 85.50 273 ILE A CA 1
ATOM 2212 C C . ILE A 1 273 ? 4.227 5.922 6.570 1.00 85.50 273 ILE A C 1
ATOM 2214 O O . ILE A 1 273 ? 4.965 6.804 6.992 1.00 85.50 273 ILE A O 1
ATOM 2218 N N . VAL A 1 274 ? 2.960 5.790 6.975 1.00 85.50 274 VAL A N 1
ATOM 2219 C CA . VAL A 1 274 ? 2.346 6.692 7.965 1.00 85.50 274 VAL A CA 1
ATOM 2220 C C . VAL A 1 274 ? 3.005 6.547 9.335 1.00 85.50 274 VAL A C 1
ATOM 2222 O O . VAL A 1 274 ? 3.376 7.546 9.941 1.00 85.50 274 VAL A O 1
ATOM 2225 N N . ASN A 1 275 ? 3.179 5.316 9.813 1.00 81.38 275 ASN A N 1
ATOM 2226 C CA . ASN A 1 275 ? 3.704 5.039 11.151 1.00 81.38 275 ASN A CA 1
ATOM 2227 C C . ASN A 1 275 ? 5.175 5.441 11.300 1.00 81.38 275 ASN A C 1
ATOM 2229 O O . ASN A 1 275 ? 5.610 5.758 12.401 1.00 81.38 275 ASN A O 1
ATOM 2233 N N . ASN A 1 276 ? 5.926 5.444 10.197 1.00 82.19 276 ASN A N 1
ATOM 2234 C CA . ASN A 1 276 ? 7.338 5.812 10.170 1.00 82.19 276 ASN A CA 1
ATOM 2235 C C . ASN A 1 276 ? 7.590 7.136 9.442 1.00 82.19 276 ASN A C 1
ATOM 2237 O O . ASN A 1 276 ? 8.720 7.369 9.014 1.00 82.19 276 ASN A O 1
ATOM 2241 N N . ALA A 1 277 ? 6.568 7.972 9.246 1.00 89.44 277 ALA A N 1
ATOM 2242 C CA . ALA A 1 277 ? 6.701 9.246 8.548 1.00 89.44 277 ALA A CA 1
ATOM 2243 C C . ALA A 1 277 ? 7.739 10.144 9.236 1.00 89.44 277 ALA A C 1
ATOM 2245 O O . ALA A 1 277 ? 7.789 10.218 10.462 1.00 89.44 277 ALA A O 1
ATOM 2246 N N . ASP A 1 278 ? 8.550 10.847 8.444 1.00 90.75 278 ASP A N 1
ATOM 2247 C CA . ASP A 1 278 ? 9.537 11.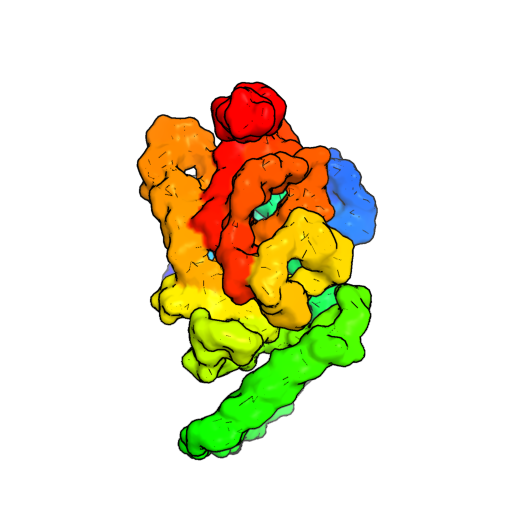788 8.986 1.00 90.75 278 ASP A CA 1
ATOM 2248 C C . ASP A 1 278 ? 8.855 13.074 9.467 1.00 90.75 278 ASP A C 1
ATOM 2250 O O . ASP A 1 278 ? 9.329 13.729 10.392 1.00 90.75 278 ASP A O 1
ATOM 2254 N N . GLU A 1 279 ? 7.727 13.430 8.848 1.00 94.62 279 GLU A N 1
ATOM 2255 C CA . GLU A 1 279 ? 6.891 14.546 9.270 1.00 94.62 279 GLU A CA 1
ATOM 2256 C C . GLU A 1 279 ? 5.418 14.258 8.975 1.00 94.62 279 GLU A C 1
ATOM 2258 O O . GLU A 1 279 ? 5.069 13.659 7.956 1.00 94.62 279 GLU A O 1
ATOM 2263 N N . THR A 1 280 ? 4.537 14.687 9.876 1.00 91.06 280 THR A N 1
ATOM 2264 C CA . THR A 1 280 ? 3.090 14.575 9.700 1.00 91.06 280 THR A CA 1
ATOM 2265 C C . THR A 1 280 ? 2.442 15.930 9.942 1.00 91.06 280 THR A C 1
ATOM 2267 O O . THR A 1 280 ? 2.526 16.481 11.037 1.00 91.06 280 THR A O 1
ATOM 2270 N N . ILE A 1 281 ? 1.771 16.457 8.919 1.00 90.56 281 ILE A N 1
ATOM 2271 C CA . ILE A 1 281 ? 1.078 17.746 8.960 1.00 90.56 281 ILE A CA 1
ATOM 2272 C C . ILE A 1 281 ? -0.420 17.494 9.070 1.00 90.56 281 ILE A C 1
ATOM 2274 O O . ILE A 1 281 ? -1.013 16.799 8.241 1.00 90.56 281 ILE A O 1
ATOM 2278 N N . LYS A 1 282 ? -1.049 18.094 10.079 1.00 86.19 282 LYS A N 1
ATOM 2279 C CA . LYS A 1 282 ? -2.503 18.094 10.252 1.00 86.19 282 LYS A CA 1
ATOM 2280 C C . LYS A 1 282 ? -3.081 19.401 9.721 1.00 86.19 282 LYS A C 1
ATOM 2282 O O . LYS A 1 282 ? -2.593 20.469 10.076 1.00 86.19 282 LYS A O 1
ATOM 2287 N N . LYS A 1 283 ? -4.156 19.305 8.936 1.00 84.19 283 LYS A N 1
ATOM 2288 C CA . LYS A 1 283 ? -4.889 20.458 8.407 1.00 84.19 283 LYS A CA 1
ATOM 2289 C C . LYS A 1 283 ? -6.388 20.195 8.380 1.00 84.19 283 LYS A C 1
ATOM 2291 O O . LYS A 1 283 ? -6.883 19.398 7.580 1.00 84.19 283 LYS A O 1
ATOM 2296 N N . GLY A 1 284 ? -7.125 20.865 9.264 1.00 82.50 284 GLY A N 1
ATOM 2297 C CA . GLY A 1 284 ? -8.552 20.610 9.456 1.00 82.50 284 GLY A CA 1
ATOM 2298 C C . GLY A 1 284 ? -8.812 19.132 9.765 1.00 82.50 284 GLY A C 1
ATOM 2299 O O . GLY A 1 284 ? -8.329 18.603 10.767 1.00 82.50 284 GLY A O 1
ATOM 2300 N N . ASN A 1 285 ? -9.548 18.454 8.882 1.00 82.75 285 ASN A N 1
ATOM 2301 C CA . ASN A 1 285 ? -9.831 17.023 8.983 1.00 82.75 285 ASN A CA 1
ATOM 2302 C C . ASN A 1 285 ? -8.870 16.134 8.173 1.00 82.75 285 ASN A C 1
ATOM 2304 O O . ASN A 1 285 ? -9.119 14.938 8.056 1.00 82.75 285 ASN A O 1
ATOM 2308 N N . ARG A 1 286 ? -7.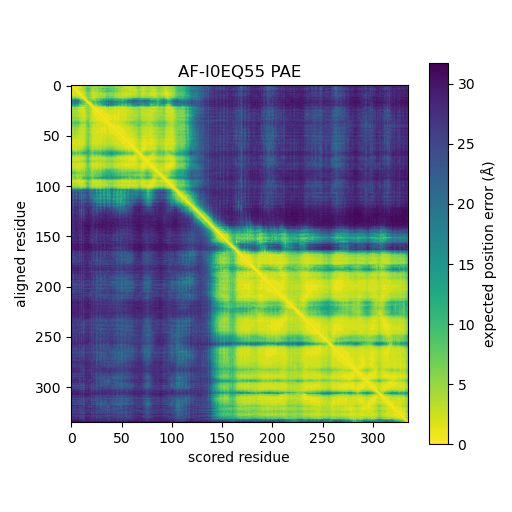805 16.685 7.587 1.00 88.06 286 ARG A N 1
ATOM 2309 C CA . ARG A 1 286 ? -6.835 15.956 6.759 1.00 88.06 286 ARG A CA 1
ATOM 2310 C C . ARG A 1 286 ? -5.514 15.798 7.499 1.00 88.06 286 ARG A C 1
ATOM 2312 O O . ARG A 1 286 ? -5.127 16.663 8.288 1.00 88.06 286 ARG A O 1
ATOM 2319 N N . ILE A 1 287 ? -4.815 14.711 7.207 1.00 89.38 287 ILE A N 1
ATOM 2320 C CA . ILE A 1 287 ? -3.430 14.495 7.610 1.00 89.38 287 ILE A CA 1
ATOM 2321 C C . ILE A 1 287 ? -2.613 14.110 6.394 1.00 89.38 287 ILE A C 1
ATOM 2323 O O . ILE A 1 287 ? -3.023 13.251 5.614 1.00 89.38 287 ILE A O 1
ATOM 2327 N N . MET A 1 288 ? -1.443 14.726 6.304 1.00 94.06 288 MET A N 1
ATOM 2328 C CA . MET A 1 288 ? -0.421 14.439 5.316 1.00 94.06 288 MET A CA 1
ATOM 2329 C C . MET A 1 288 ? 0.805 13.887 6.028 1.00 94.06 288 MET A C 1
ATOM 2331 O O . MET A 1 288 ? 1.445 14.603 6.796 1.00 94.06 288 MET A O 1
ATOM 2335 N N . SER A 1 289 ? 1.125 12.624 5.775 1.00 94.50 289 SER A N 1
ATOM 2336 C CA . SER A 1 289 ? 2.328 11.968 6.283 1.00 94.50 289 SER A CA 1
ATOM 2337 C C . SER A 1 289 ? 3.382 11.917 5.181 1.00 94.50 289 SER A C 1
ATOM 2339 O O . SER A 1 289 ? 3.136 11.344 4.117 1.00 94.50 289 SER A O 1
ATOM 2341 N N . TYR A 1 290 ? 4.546 12.511 5.437 1.00 96.06 290 TYR A N 1
ATOM 2342 C CA . TYR A 1 290 ? 5.666 12.616 4.506 1.00 96.06 290 TYR A CA 1
ATOM 2343 C C . TYR A 1 290 ? 6.795 11.680 4.933 1.00 96.06 290 TYR A C 1
ATOM 2345 O O . TYR A 1 290 ? 7.244 11.713 6.079 1.00 96.06 290 TYR A O 1
ATOM 2353 N N . LYS A 1 291 ? 7.290 10.869 3.995 1.00 93.12 291 LYS A N 1
ATOM 2354 C CA . LYS A 1 291 ? 8.457 10.003 4.189 1.00 93.12 291 LYS A CA 1
ATOM 2355 C C . LYS A 1 291 ? 9.492 10.241 3.100 1.00 93.12 291 LYS A C 1
ATOM 2357 O O . LYS A 1 291 ? 9.212 10.023 1.923 1.00 93.12 291 LYS A O 1
ATOM 2362 N N . GLN A 1 292 ? 10.696 10.641 3.478 1.00 90.94 292 GLN A N 1
ATOM 2363 C CA . GLN A 1 292 ? 11.846 10.754 2.593 1.00 90.94 292 GLN A CA 1
ATOM 2364 C C . GLN A 1 292 ? 12.450 9.366 2.334 1.00 90.94 292 GLN A C 1
ATOM 2366 O O . GLN A 1 292 ? 12.750 8.618 3.260 1.00 90.94 292 GLN A O 1
ATOM 2371 N N . ILE A 1 293 ? 12.654 9.023 1.060 1.00 79.12 293 ILE A N 1
ATOM 2372 C CA . ILE A 1 293 ? 13.236 7.752 0.615 1.00 79.12 293 ILE A CA 1
ATOM 2373 C C . ILE A 1 293 ? 14.183 8.012 -0.563 1.00 79.12 293 ILE A C 1
ATOM 2375 O O . ILE A 1 293 ? 13.741 8.305 -1.668 1.00 79.12 293 ILE A O 1
ATOM 2379 N N . ASN A 1 294 ? 15.494 7.888 -0.340 1.00 75.88 294 ASN A N 1
ATOM 2380 C CA . ASN A 1 294 ? 16.534 7.824 -1.382 1.00 75.88 294 ASN A CA 1
ATOM 2381 C C . ASN A 1 294 ? 16.337 8.788 -2.571 1.00 75.88 294 ASN A C 1
ATOM 2383 O O . ASN A 1 294 ? 16.117 8.367 -3.707 1.00 75.88 294 ASN A O 1
ATOM 2387 N N . GLY A 1 295 ? 16.402 10.099 -2.313 1.00 79.06 295 GLY A N 1
ATOM 2388 C CA . GLY A 1 295 ? 16.279 11.132 -3.355 1.00 79.06 295 GLY A CA 1
ATOM 2389 C C . GLY A 1 295 ? 14.853 11.364 -3.872 1.00 79.06 295 GLY A C 1
ATOM 2390 O O . GLY A 1 295 ? 14.659 12.141 -4.806 1.00 79.06 295 GLY A O 1
ATOM 2391 N N . HIS A 1 296 ? 13.868 10.719 -3.256 1.00 86.19 296 HIS A N 1
ATOM 2392 C CA . HIS A 1 296 ? 12.439 10.840 -3.517 1.00 86.19 296 HIS A CA 1
ATOM 2393 C C . HIS A 1 296 ? 11.696 10.919 -2.185 1.00 86.19 296 HIS A C 1
ATOM 2395 O O . HIS A 1 296 ? 12.272 10.664 -1.127 1.00 86.19 296 HIS A O 1
ATOM 2401 N N . PHE A 1 297 ? 10.414 11.245 -2.207 1.00 91.06 297 PHE A N 1
ATOM 2402 C CA . PHE A 1 297 ? 9.569 11.167 -1.026 1.00 91.06 297 PHE A CA 1
ATOM 2403 C C . PHE A 1 297 ? 8.200 10.596 -1.368 1.00 91.06 297 PHE A C 1
ATOM 2405 O O . PHE A 1 297 ? 7.721 10.719 -2.497 1.00 91.06 297 PHE A O 1
ATOM 2412 N N . VAL A 1 298 ? 7.594 9.950 -0.379 1.00 92.81 298 VAL A N 1
ATOM 2413 C CA . VAL A 1 298 ? 6.243 9.400 -0.429 1.00 92.81 298 VAL A CA 1
ATOM 2414 C C . VAL A 1 298 ? 5.358 10.255 0.456 1.00 92.81 298 VAL A C 1
ATOM 2416 O O . VAL A 1 298 ? 5.744 10.608 1.571 1.00 92.81 298 VAL A O 1
ATOM 2419 N N . VAL A 1 299 ? 4.165 10.555 -0.037 1.00 96.44 299 VAL A N 1
ATOM 2420 C CA . VAL A 1 299 ? 3.137 11.250 0.726 1.00 96.44 299 VAL A CA 1
ATOM 2421 C C . VAL A 1 299 ? 1.920 10.355 0.821 1.00 96.44 299 VAL A C 1
ATOM 2423 O O . VAL A 1 299 ? 1.454 9.820 -0.189 1.00 96.44 299 VAL A O 1
ATOM 2426 N N . VAL A 1 300 ? 1.412 10.194 2.037 1.00 96.44 300 VAL A N 1
ATOM 2427 C CA . VAL A 1 300 ? 0.142 9.527 2.303 1.00 96.44 300 VAL A CA 1
ATOM 2428 C C . VAL A 1 300 ? -0.824 10.540 2.872 1.00 96.44 300 VAL A C 1
ATOM 2430 O O . VAL A 1 300 ? -0.541 11.191 3.876 1.00 96.44 300 VAL A O 1
ATOM 2433 N N . GLU A 1 301 ? -1.985 10.631 2.239 1.00 95.44 301 GLU A N 1
ATOM 2434 C CA . GLU A 1 301 ? -3.060 11.485 2.698 1.00 95.44 301 GLU A CA 1
ATOM 2435 C C . GLU A 1 301 ? -4.181 10.664 3.322 1.00 95.44 301 GLU A C 1
ATOM 2437 O O . GLU A 1 301 ? -4.716 9.731 2.710 1.00 95.44 301 GLU A O 1
ATOM 2442 N N . GLN A 1 302 ? -4.591 11.067 4.520 1.00 92.94 302 GLN A N 1
ATOM 2443 C CA . GLN A 1 302 ? -5.730 10.493 5.217 1.00 92.94 302 GLN A CA 1
ATOM 2444 C C . GLN A 1 302 ? -6.735 11.575 5.617 1.00 92.94 302 GLN A C 1
ATOM 2446 O O . GLN A 1 302 ? -6.373 12.714 5.907 1.00 92.94 302 GLN A O 1
ATOM 2451 N N . ILE A 1 303 ? -8.019 11.220 5.624 1.00 89.50 303 ILE A N 1
ATOM 2452 C CA . ILE A 1 303 ? -9.117 12.122 5.978 1.00 89.50 303 ILE A CA 1
ATOM 2453 C C . ILE A 1 303 ? -9.892 11.548 7.158 1.00 89.50 303 ILE A C 1
ATOM 2455 O O . ILE A 1 303 ? -10.445 10.453 7.075 1.00 89.50 303 ILE A O 1
ATOM 2459 N N . ASN A 1 304 ? -10.012 12.341 8.217 1.00 83.25 304 ASN A N 1
ATOM 2460 C CA . ASN A 1 304 ? -10.991 12.137 9.268 1.00 83.25 304 ASN A CA 1
ATOM 2461 C C . ASN A 1 304 ? -12.391 12.451 8.726 1.00 83.25 304 ASN A C 1
ATOM 2463 O O . ASN A 1 304 ? -12.726 13.593 8.389 1.00 83.25 304 ASN A O 1
ATOM 2467 N N . ARG A 1 305 ? -13.221 11.415 8.653 1.00 78.81 305 ARG A N 1
ATOM 2468 C CA . ARG A 1 305 ? -14.668 11.548 8.568 1.00 78.81 305 ARG A CA 1
ATOM 2469 C C . ARG A 1 305 ? -15.185 11.415 9.995 1.00 78.81 305 ARG A C 1
ATOM 2471 O O . ARG A 1 305 ? -15.092 10.332 10.567 1.00 78.81 305 ARG A O 1
ATOM 2478 N N . ASN A 1 306 ? -15.744 12.502 10.536 1.00 65.81 306 ASN A N 1
ATOM 2479 C CA . ASN A 1 306 ? -16.150 12.671 11.945 1.00 65.81 306 ASN A CA 1
ATOM 2480 C C . ASN A 1 306 ? -17.019 11.531 12.530 1.00 65.81 306 ASN A C 1
ATOM 2482 O O . ASN A 1 306 ? -17.123 11.408 13.744 1.00 65.81 306 ASN A O 1
ATOM 2486 N N . GLN A 1 307 ? -17.542 10.642 11.682 1.00 68.06 307 GLN A N 1
ATOM 2487 C CA . GLN A 1 307 ? -18.143 9.340 11.991 1.00 68.06 307 GLN A CA 1
ATOM 2488 C C . GLN A 1 307 ? -17.118 8.251 12.392 1.00 68.06 307 GLN A C 1
ATOM 2490 O O . GLN A 1 307 ? -17.332 7.071 12.117 1.00 68.06 307 GLN A O 1
ATOM 2495 N N . SER A 1 308 ? -16.007 8.627 13.033 1.00 75.81 308 SER A N 1
ATOM 2496 C CA . SER A 1 308 ? -14.994 7.693 13.562 1.00 75.81 308 SER A CA 1
ATOM 2497 C C . SER A 1 308 ? -14.225 6.884 12.521 1.00 75.81 308 SER A C 1
ATOM 2499 O O . SER A 1 308 ? -13.758 5.775 12.781 1.00 75.81 308 SER A O 1
ATOM 2501 N N . GLU A 1 309 ? -14.059 7.441 11.328 1.00 84.75 309 GLU A N 1
ATOM 2502 C CA . GLU A 1 309 ? -13.329 6.789 10.249 1.00 84.75 309 GLU A CA 1
ATOM 2503 C C . GLU A 1 309 ? -12.166 7.658 9.799 1.00 84.75 309 GLU A C 1
ATOM 2505 O O . GLU A 1 309 ? -12.345 8.804 9.383 1.00 84.75 309 GLU A O 1
ATOM 2510 N N . PHE A 1 310 ? -10.970 7.085 9.831 1.00 87.62 310 PHE A N 1
ATOM 2511 C CA . PHE A 1 310 ? -9.774 7.725 9.316 1.00 87.62 310 PHE A CA 1
ATOM 2512 C C . PHE A 1 310 ? -9.386 7.078 7.988 1.00 87.62 310 PHE A C 1
ATOM 2514 O O . PHE A 1 310 ? -8.770 6.014 7.936 1.00 87.62 310 PHE A O 1
ATOM 2521 N N . LEU A 1 311 ? -9.851 7.688 6.902 1.00 91.88 311 LEU A N 1
ATOM 2522 C CA . LEU A 1 311 ? -9.872 7.106 5.567 1.00 91.88 311 LEU A CA 1
ATOM 2523 C C . LEU A 1 311 ? -8.581 7.391 4.797 1.00 91.88 311 LEU A C 1
ATOM 2525 O O . LEU A 1 311 ? -8.211 8.552 4.636 1.00 91.88 311 LEU A O 1
ATOM 2529 N N . PHE A 1 312 ? -7.966 6.355 4.225 1.00 95.56 312 PHE A N 1
ATOM 2530 C CA . PHE A 1 312 ? -6.961 6.492 3.169 1.00 95.56 312 PHE A CA 1
ATOM 2531 C C . PHE A 1 312 ? -7.552 7.219 1.953 1.00 95.56 312 PHE A C 1
ATOM 2533 O O . PHE A 1 312 ? -8.469 6.718 1.300 1.00 95.56 312 PHE A O 1
ATOM 2540 N N . LYS A 1 313 ? -7.034 8.412 1.646 1.00 95.31 313 LYS A N 1
ATOM 2541 C CA . LYS A 1 313 ? -7.545 9.261 0.564 1.00 95.31 313 LYS A CA 1
ATOM 2542 C C . LYS A 1 313 ? -6.738 9.121 -0.714 1.00 95.31 313 LYS A C 1
ATOM 2544 O O . LYS A 1 313 ? -7.327 9.015 -1.788 1.00 95.31 313 LYS A O 1
ATOM 2549 N N . THR A 1 314 ? -5.418 9.206 -0.599 1.00 96.44 314 THR A N 1
ATOM 2550 C CA . THR A 1 314 ? -4.491 9.065 -1.718 1.00 96.44 314 THR A CA 1
ATOM 2551 C C . THR A 1 314 ? -3.079 8.787 -1.215 1.00 96.44 314 THR A C 1
ATOM 2553 O O . THR A 1 314 ? -2.770 8.931 -0.031 1.00 96.44 314 THR A O 1
ATOM 2556 N N . MET A 1 315 ? -2.219 8.408 -2.148 1.00 95.00 315 MET A N 1
ATOM 2557 C CA . MET A 1 315 ? -0.782 8.297 -1.982 1.00 95.00 315 MET A CA 1
ATOM 2558 C C . MET A 1 315 ? -0.120 8.764 -3.275 1.00 95.00 315 MET A C 1
ATOM 2560 O O . MET A 1 315 ? -0.658 8.529 -4.360 1.00 95.00 315 MET A O 1
ATOM 2564 N N . PHE A 1 316 ? 1.052 9.384 -3.172 1.00 93.25 316 PHE A N 1
ATOM 2565 C CA . PHE A 1 316 ? 1.884 9.702 -4.329 1.00 93.25 316 PHE A CA 1
ATOM 2566 C C . PHE A 1 316 ? 3.370 9.755 -3.971 1.00 93.25 316 PHE A C 1
ATOM 2568 O O . PHE A 1 316 ? 3.747 9.777 -2.800 1.00 93.25 316 PHE A O 1
ATOM 2575 N N . LYS A 1 317 ? 4.211 9.752 -5.008 1.00 89.50 317 LYS A N 1
ATOM 2576 C CA . LYS A 1 317 ? 5.670 9.835 -4.906 1.00 89.50 317 LYS A CA 1
ATOM 2577 C C . LYS A 1 317 ? 6.183 11.011 -5.715 1.00 89.50 317 LYS A C 1
ATOM 2579 O O . LYS A 1 317 ? 5.733 11.221 -6.837 1.00 89.50 317 LYS A O 1
ATOM 2584 N N . GLU A 1 318 ? 7.163 11.735 -5.205 1.00 88.50 318 GLU A N 1
ATOM 2585 C CA . GLU A 1 318 ? 7.813 12.833 -5.922 1.00 88.50 318 GLU A CA 1
ATOM 2586 C C . GLU A 1 318 ? 9.330 12.788 -5.749 1.00 88.50 318 GLU A C 1
ATOM 2588 O O . GLU A 1 318 ? 9.854 12.153 -4.836 1.00 88.50 318 GLU A O 1
ATOM 2593 N N . LYS A 1 319 ? 10.054 13.425 -6.674 1.00 87.06 319 LYS A N 1
ATOM 2594 C CA . LYS A 1 319 ? 11.518 13.497 -6.625 1.00 87.06 319 LYS A CA 1
ATOM 2595 C C . LYS A 1 319 ? 11.969 14.632 -5.712 1.00 87.06 319 LYS A C 1
ATOM 2597 O O . LYS A 1 319 ? 11.338 15.683 -5.660 1.00 87.06 319 LYS A O 1
ATOM 2602 N N . GLY A 1 320 ? 13.126 14.455 -5.088 1.00 89.25 320 GLY A N 1
ATOM 2603 C CA . GLY A 1 320 ? 13.779 15.467 -4.269 1.00 89.25 320 GLY A CA 1
ATOM 2604 C C . GLY A 1 320 ? 13.391 15.394 -2.797 1.00 89.25 320 GLY A C 1
ATOM 2605 O O . GLY A 1 320 ? 13.015 14.341 -2.287 1.00 89.25 320 GLY A O 1
ATOM 2606 N N . ASN A 1 321 ? 13.548 16.521 -2.104 1.00 94.25 321 ASN A N 1
ATOM 2607 C CA . ASN A 1 321 ? 13.251 16.647 -0.680 1.00 94.25 321 ASN A CA 1
ATOM 2608 C C . ASN A 1 321 ? 11.794 17.083 -0.472 1.00 94.25 321 ASN A C 1
ATOM 2610 O O . ASN A 1 321 ? 11.373 18.064 -1.092 1.00 94.25 321 ASN A O 1
ATOM 2614 N N . TYR A 1 322 ? 11.058 16.409 0.418 1.00 94.25 322 TYR A N 1
ATOM 2615 C CA . TYR A 1 322 ? 9.641 16.714 0.651 1.00 94.25 322 TYR A CA 1
ATOM 2616 C C . TYR A 1 322 ? 9.400 18.172 1.061 1.00 94.25 322 TYR A C 1
ATOM 2618 O O . TYR A 1 322 ? 8.434 18.768 0.596 1.00 94.25 322 TYR A O 1
ATOM 2626 N N . LYS A 1 323 ? 10.316 18.802 1.813 1.00 95.75 323 LYS A N 1
ATOM 2627 C CA . LYS A 1 323 ? 10.192 20.209 2.245 1.00 95.75 323 LYS A CA 1
ATOM 2628 C C . LYS A 1 323 ? 10.207 21.208 1.090 1.00 95.75 323 LYS A C 1
ATOM 2630 O O . LYS A 1 323 ? 9.713 22.329 1.208 1.00 95.75 323 LYS A O 1
ATOM 2635 N N . ASN A 1 324 ? 10.763 20.804 -0.049 1.00 93.94 324 ASN A N 1
ATOM 2636 C CA . ASN A 1 324 ? 10.815 21.626 -1.252 1.00 93.94 324 ASN A CA 1
ATOM 2637 C C . ASN A 1 324 ? 9.612 21.402 -2.178 1.00 93.94 324 ASN A C 1
ATOM 2639 O O . ASN A 1 324 ? 9.405 22.218 -3.084 1.00 93.94 324 ASN A O 1
ATOM 2643 N N . GLY A 1 325 ? 8.845 20.329 -1.950 1.00 89.88 325 GLY A N 1
ATOM 2644 C CA . GLY A 1 325 ? 7.697 19.931 -2.755 1.00 89.88 325 GLY A CA 1
ATOM 2645 C C . GLY A 1 325 ? 6.580 20.972 -2.743 1.00 89.88 325 GLY A C 1
ATOM 2646 O O . GLY A 1 325 ? 6.352 21.659 -1.744 1.00 89.88 325 GLY A O 1
ATOM 2647 N N . ALA A 1 326 ? 5.874 21.095 -3.869 1.00 90.00 326 ALA A N 1
ATOM 2648 C CA . ALA A 1 326 ? 4.770 22.045 -4.002 1.00 90.00 326 ALA A CA 1
ATOM 2649 C C . ALA A 1 326 ? 3.620 21.718 -3.036 1.00 90.00 326 ALA A C 1
ATOM 2651 O O . ALA A 1 326 ? 3.061 22.627 -2.424 1.00 90.00 326 ALA A O 1
ATOM 2652 N N . ASP A 1 327 ? 3.316 20.427 -2.862 1.00 90.25 327 ASP A N 1
ATOM 2653 C CA . ASP A 1 327 ? 2.308 19.958 -1.908 1.00 90.25 327 ASP A CA 1
ATOM 2654 C C . ASP A 1 327 ? 2.671 20.342 -0.466 1.00 90.25 327 ASP A C 1
ATOM 2656 O O . ASP A 1 327 ? 1.873 20.975 0.223 1.00 90.25 327 ASP A O 1
ATOM 2660 N N . TYR A 1 328 ? 3.910 20.079 -0.040 1.00 93.12 328 TYR A N 1
ATOM 2661 C CA . TYR A 1 328 ? 4.383 20.462 1.292 1.00 93.12 328 TYR A CA 1
ATOM 2662 C C . TYR A 1 328 ? 4.280 21.971 1.521 1.00 93.12 328 TYR A C 1
ATOM 2664 O O . TYR A 1 328 ? 3.668 22.399 2.497 1.00 93.12 328 TYR A O 1
ATOM 2672 N N . LYS A 1 329 ? 4.808 22.784 0.593 1.00 92.00 329 LYS A N 1
ATOM 2673 C CA . LYS A 1 329 ? 4.766 24.254 0.681 1.00 92.00 329 LYS A CA 1
ATOM 2674 C C . LYS A 1 329 ? 3.342 24.778 0.840 1.00 92.00 329 LYS A C 1
ATOM 2676 O O . LYS A 1 329 ? 3.109 25.632 1.687 1.00 92.00 329 LYS A O 1
ATOM 2681 N N . LYS A 1 330 ? 2.397 24.230 0.073 1.00 88.81 330 LYS A N 1
ATOM 2682 C CA . LYS A 1 330 ? 0.976 24.574 0.172 1.00 88.81 330 LYS A CA 1
ATOM 2683 C C . LYS A 1 330 ? 0.380 24.195 1.531 1.00 88.81 330 LYS A C 1
ATOM 2685 O O . LYS A 1 330 ? -0.426 24.934 2.092 1.00 88.81 330 LYS A O 1
ATOM 2690 N N . ASN A 1 331 ? 0.754 23.032 2.057 1.00 85.38 331 ASN A N 1
ATOM 2691 C CA . ASN A 1 331 ? 0.215 22.526 3.315 1.00 85.38 331 ASN A CA 1
ATOM 2692 C C . ASN A 1 331 ? 0.786 23.241 4.549 1.00 85.38 331 ASN A C 1
ATOM 2694 O O . ASN A 1 331 ? 0.076 23.330 5.544 1.00 85.38 331 ASN A O 1
ATOM 2698 N N . ILE A 1 332 ? 2.001 23.800 4.480 1.00 86.75 332 ILE A N 1
ATOM 2699 C CA . ILE A 1 332 ? 2.558 24.636 5.560 1.00 86.75 332 ILE A CA 1
ATOM 2700 C C . ILE A 1 332 ? 2.127 26.106 5.484 1.00 86.75 332 ILE A C 1
ATOM 2702 O O . ILE A 1 332 ? 2.063 26.758 6.517 1.00 86.75 332 ILE A O 1
ATOM 2706 N N . SER A 1 333 ? 1.856 26.651 4.290 1.00 71.94 333 SER A N 1
ATOM 2707 C CA . SER A 1 333 ? 1.527 28.078 4.119 1.00 71.94 333 SER A CA 1
ATOM 2708 C C . SER A 1 333 ? 0.082 28.421 4.467 1.00 71.94 333 SER A C 1
ATOM 2710 O O . SER A 1 333 ? -0.246 29.578 4.688 1.00 71.94 333 SER A O 1
ATOM 2712 N N . GLU A 1 334 ? -0.796 27.422 4.437 1.00 59.31 334 GLU A N 1
ATOM 2713 C CA . GLU A 1 334 ? -2.231 27.553 4.703 1.00 59.31 334 GLU A CA 1
ATOM 2714 C C . GLU A 1 334 ? -2.600 27.080 6.129 1.00 59.31 334 GLU A C 1
ATOM 2716 O O . GLU A 1 334 ? -3.753 26.706 6.356 1.00 59.31 334 GLU A O 1
ATOM 2721 N N . ASN A 1 335 ? -1.625 27.034 7.049 1.00 50.97 335 ASN A N 1
ATOM 2722 C CA . ASN A 1 335 ? -1.781 26.592 8.441 1.00 50.97 335 ASN A CA 1
ATOM 2723 C C . ASN A 1 335 ? -1.771 27.752 9.437 1.00 50.97 335 ASN A C 1
ATOM 2725 O O . ASN A 1 335 ? -0.956 28.684 9.247 1.00 50.97 335 ASN A O 1
#

Solvent-accessible surface area (backbone atoms only — not comparable to full-atom values): 18733 Å² total; per-residue (Å²): 92,77,41,97,92,68,38,38,39,46,89,45,78,42,41,69,56,104,79,45,34,17,55,49,33,50,28,54,54,39,20,53,49,32,37,76,72,72,40,51,72,68,58,8,49,47,37,14,52,42,56,61,67,45,45,63,56,31,65,70,77,24,48,83,47,74,57,88,95,38,44,25,25,38,34,96,57,31,33,42,29,40,30,51,50,61,77,93,46,75,47,80,70,35,29,32,46,43,42,73,48,66,81,49,75,71,57,58,59,50,45,47,60,58,35,69,69,47,75,81,67,76,79,86,91,74,77,92,78,88,81,92,82,89,82,89,83,82,89,87,69,75,76,60,56,60,54,53,51,51,56,53,48,53,58,66,76,80,56,64,96,80,64,78,70,83,77,63,55,73,68,60,49,48,56,50,58,74,73,38,46,75,60,75,88,70,36,39,58,61,35,68,89,51,40,38,35,67,46,46,47,47,32,39,78,67,66,34,46,38,27,35,46,72,57,50,73,69,61,39,70,76,41,93,40,78,42,57,93,62,22,25,34,29,46,37,21,66,20,50,49,45,19,37,58,55,22,5,73,85,9,66,46,21,72,73,67,73,38,56,55,41,48,45,58,56,60,34,46,43,62,61,48,52,79,64,31,79,43,72,51,78,54,94,55,34,36,41,24,35,30,80,50,95,68,21,23,39,39,40,35,34,34,55,44,57,85,16,36,39,30,46,48,38,48,45,44,46,78,42,59,55,83,74,32,71,68,45,48,54,62,62,72,76,105

Radius of gyration: 22.94 Å; Cα contacts (8 Å, |Δi|>4): 544; chains: 1; bounding box: 59×68×51 Å

Nearest PDB structures (foldseek):
  6szw-assembly1_A  TM=9.305E-01  e=4.977E+00  Homo sapiens
  5w66-assembly1_O  TM=5.850E-01  e=2.188E+00  Saccharomyces cerevisiae S288C
  5w5y-assembly1_O  TM=5.632E-01  e=2.935E+00  Saccharomyces cerevisiae S288C
  8c18-assembly1_A  TM=3.102E-01  e=3.112E+00  Coelastrella astaxanthina
  8vl3-assembly1_A  TM=4.923E-01  e=5.936E+00  synthetic construct

pLDDT: mean 73.61, std 18.46, range [21.06, 96.44]

Mean predicted aligned error: 17.01 Å

Organism: Helicobacter cetorum (strain ATCC BAA-540 / CCUG 52418 / MIT 99-5656) (NCBI:txid1163745)

Secondary structure (DSSP, 8-state):
-EETTTEEEE---S--STT--SHHHHHHHHHHHHHHTT--HHHHHHHHHHHHHHHHHHHHHPEE--BTTBEEEEETTEEEEEESEETTEEPSSEEEEEEEEESSTHHHHHHHHHHHHHTT---------------------HHHHHHHHHHHHHTTTS--TTS---PPPHHHHHHHHHHS-SSSTTPPB--GGG--HHHHHHHHHTT-EEEEEEPPHHHHHHS--SSGGG-EEEEEHHHHHHHHHHHBTTSHHHHHH-PPPB-HHHHHTHHHHHHT-SEEEEETTEEEEEEEETTEEEEEEEEEETTTEEEEEEEEEEES-GGGSHHHHHHHHT-

Sequence (335 aa):
MYRDDLGGIDFVWGKGDKNGYGLEHILERREQQAINNGLSEQEAKEYALNVIKSIPEILEKGEKKPKGKRQGIEYNRMRVGLSDKIGNKKLNNQWVISSYEVYNSENELLLHSLAQDYKGQVKPLNSLENNHTTENLTTKEPNKEANTLKAYNESFENKNKEKNMKKLSFDEIKQLIDNAPTKGKDILLIGNENLTPEIVEYIHKKQRKVGIEKLNENEIKAFNFEYPKNAKIIIDYQGIQHALNKHGVNSANVRLSKQLPITYTDIANYRNIVNNADETIKKGNRIMSYKQINGHFVVVEQINRNQSEFLFKTMFKEKGNYKNGADYKKNISEN